Protein AF-0000000084948211 (afdb_homodimer)

pLDDT: mean 94.11, std 4.89, range [71.69, 98.81]

Structure (mmCIF, N/CA/C/O backbone):
data_AF-0000000084948211-model_v1
#
loop_
_entity.id
_entity.type
_entity.pdbx_description
1 polymer 'GCN5-like N-acetyltransferase'
#
loop_
_atom_site.group_PDB
_atom_site.id
_atom_site.type_symbol
_atom_site.label_atom_id
_atom_site.label_alt_id
_atom_site.label_comp_id
_atom_site.label_asym_id
_atom_site.label_entity_id
_atom_site.label_seq_id
_atom_site.pdbx_PDB_ins_code
_atom_site.Cartn_x
_atom_site.Cartn_y
_atom_site.Cartn_z
_atom_site.occupancy
_atom_site.B_iso_or_equiv
_atom_site.auth_seq_id
_atom_site.auth_comp_id
_atom_site.auth_asym_id
_atom_site.auth_atom_id
_atom_site.pdbx_PDB_model_num
ATOM 1 N N . MET A 1 1 ? -8.078 -31.344 -6.926 1 89.94 1 MET A N 1
ATOM 2 C CA . MET A 1 1 ? -8.438 -30.516 -5.777 1 89.94 1 MET A CA 1
ATOM 3 C C . MET A 1 1 ? -7.52 -29.312 -5.664 1 89.94 1 MET A C 1
ATOM 5 O O . MET A 1 1 ? -6.312 -29.422 -5.867 1 89.94 1 MET A O 1
ATOM 9 N N . ILE A 1 2 ? -8.023 -28.188 -5.535 1 96.19 2 ILE A N 1
ATOM 10 C CA . ILE A 1 2 ? -7.254 -26.953 -5.445 1 96.19 2 ILE A CA 1
ATOM 11 C C . ILE A 1 2 ? -7.055 -26.562 -3.98 1 96.19 2 ILE A C 1
ATOM 13 O O . ILE A 1 2 ? -8 -26.578 -3.193 1 96.19 2 ILE A O 1
ATOM 17 N N . HIS A 1 3 ? -5.828 -26.359 -3.547 1 97.56 3 HIS A N 1
ATOM 18 C CA . HIS A 1 3 ? -5.578 -25.875 -2.199 1 97.56 3 HIS A CA 1
ATOM 19 C C . HIS A 1 3 ? -4.379 -24.922 -2.172 1 97.56 3 HIS A C 1
ATOM 21 O O . HIS A 1 3 ? -3.676 -24.781 -3.172 1 97.56 3 HIS A O 1
ATOM 27 N N . PHE A 1 4 ? -4.207 -24.219 -1.065 1 98.5 4 PHE A N 1
ATOM 28 C CA . PHE A 1 4 ? -3.217 -23.172 -0.91 1 98.5 4 PHE A CA 1
ATOM 29 C C . PHE A 1 4 ? -2.365 -23.391 0.332 1 98.5 4 PHE A C 1
ATOM 31 O O . PHE A 1 4 ? -2.891 -23.703 1.402 1 98.5 4 PHE A O 1
ATOM 38 N N . LYS A 1 5 ? -1.054 -23.25 0.178 1 98.38 5 LYS A N 1
ATOM 39 C CA . LYS A 1 5 ? -0.141 -23.422 1.305 1 98.38 5 LYS A CA 1
ATOM 40 C C . LYS A 1 5 ? 0.868 -22.281 1.37 1 98.38 5 LYS A C 1
ATOM 42 O O . LYS A 1 5 ? 1.391 -21.844 0.341 1 98.38 5 LYS A O 1
ATOM 47 N N . LEU A 1 6 ? 1.108 -21.859 2.6 1 98.5 6 LEU A N 1
ATOM 48 C CA . LEU A 1 6 ? 2.123 -20.828 2.795 1 98.5 6 LEU A CA 1
ATOM 49 C C . LEU A 1 6 ? 3.467 -21.281 2.232 1 98.5 6 LEU A C 1
ATOM 51 O O . LEU A 1 6 ? 3.859 -22.438 2.398 1 98.5 6 LEU A O 1
ATOM 55 N N . ILE A 1 7 ? 4.148 -20.391 1.53 1 98.56 7 ILE A N 1
ATOM 56 C CA . ILE A 1 7 ? 5.504 -20.656 1.062 1 98.56 7 ILE A CA 1
ATOM 57 C C . ILE A 1 7 ? 6.477 -20.578 2.236 1 98.56 7 ILE A C 1
ATOM 59 O O . ILE A 1 7 ? 6.516 -19.578 2.959 1 98.56 7 ILE A O 1
ATOM 63 N N . GLU A 1 8 ? 7.223 -21.594 2.389 1 97.88 8 GLU A N 1
ATOM 64 C CA . GLU A 1 8 ? 8.188 -21.672 3.48 1 97.88 8 GLU A CA 1
ATOM 65 C C . GLU A 1 8 ? 9.586 -21.281 3.006 1 97.88 8 GLU A C 1
ATOM 67 O O . GLU A 1 8 ? 9.844 -21.203 1.803 1 97.88 8 GLU A O 1
ATOM 72 N N . GLN A 1 9 ? 10.461 -21.062 4.012 1 97.94 9 GLN A N 1
ATOM 73 C CA . GLN A 1 9 ? 11.812 -20.609 3.738 1 97.94 9 GLN A CA 1
ATOM 74 C C . GLN A 1 9 ? 12.555 -21.562 2.814 1 97.94 9 GLN A C 1
ATOM 76 O O . GLN A 1 9 ? 13.297 -21.141 1.928 1 97.94 9 GLN A O 1
ATOM 81 N N . ASP A 1 10 ? 12.305 -22.797 3.006 1 98 10 ASP A N 1
ATOM 82 C CA . ASP A 1 10 ? 13.055 -23.797 2.25 1 98 10 ASP A CA 1
ATOM 83 C C . ASP A 1 10 ? 12.469 -23.984 0.851 1 98 10 ASP A C 1
ATOM 85 O O . ASP A 1 10 ? 13 -24.75 0.048 1 98 10 ASP A O 1
ATOM 89 N N . GLN A 1 11 ? 11.43 -23.297 0.534 1 98.38 11 GLN A N 1
ATOM 90 C CA . GLN A 1 11 ? 10.781 -23.406 -0.766 1 98.38 11 GLN A CA 1
ATOM 91 C C . GLN A 1 11 ? 11.016 -22.156 -1.607 1 98.38 11 GLN A C 1
ATOM 93 O O . GLN A 1 11 ? 10.461 -22.031 -2.701 1 98.38 11 GLN A O 1
ATOM 98 N N . ILE A 1 12 ? 11.906 -21.297 -1.136 1 98.44 12 ILE A N 1
ATOM 99 C CA . ILE A 1 12 ? 12.109 -20 -1.762 1 98.44 12 ILE A CA 1
ATOM 100 C C . ILE A 1 12 ? 12.672 -20.188 -3.168 1 98.44 12 ILE A C 1
ATOM 102 O O . ILE A 1 12 ? 12.289 -19.484 -4.098 1 98.44 12 ILE A O 1
ATOM 106 N N . ASP A 1 13 ? 13.5 -21.156 -3.346 1 98.19 13 ASP A N 1
ATOM 107 C CA . ASP A 1 13 ? 14.086 -21.391 -4.664 1 98.19 13 ASP A CA 1
ATOM 108 C C . ASP A 1 13 ? 13 -21.719 -5.691 1 98.19 13 ASP A C 1
ATOM 110 O O . ASP A 1 13 ? 13.047 -21.219 -6.824 1 98.19 13 ASP A O 1
ATOM 114 N N . LEU A 1 14 ? 12.125 -22.516 -5.301 1 98.06 14 LEU A N 1
ATOM 115 C CA . LEU A 1 14 ? 11.023 -22.875 -6.184 1 98.06 14 LEU A CA 1
ATOM 116 C C . LEU A 1 14 ? 10.148 -21.672 -6.488 1 98.06 14 LEU A C 1
ATOM 118 O O . LEU A 1 14 ? 9.734 -21.469 -7.633 1 98.06 14 LEU A O 1
ATOM 122 N N . ALA A 1 15 ? 9.875 -20.859 -5.523 1 98.31 15 ALA A N 1
ATOM 123 C CA . ALA A 1 15 ? 9.094 -19.641 -5.707 1 98.31 15 ALA A CA 1
ATOM 124 C C . ALA A 1 15 ? 9.773 -18.688 -6.688 1 98.31 15 ALA A C 1
ATOM 126 O O . ALA A 1 15 ? 9.125 -18.125 -7.574 1 98.31 15 ALA A O 1
ATOM 127 N N . VAL A 1 16 ? 11.086 -18.547 -6.52 1 98.25 16 VAL A N 1
ATOM 128 C CA . VAL A 1 16 ? 11.852 -17.641 -7.367 1 98.25 16 VAL A CA 1
ATOM 129 C C . VAL A 1 16 ? 11.836 -18.141 -8.812 1 98.25 16 VAL A C 1
ATOM 131 O O . VAL A 1 16 ? 11.719 -17.359 -9.75 1 98.25 16 VAL A O 1
ATOM 134 N N . GLN A 1 17 ? 11.906 -19.406 -9 1 97.56 17 GLN A N 1
ATOM 135 C CA . GLN A 1 17 ? 11.836 -19.984 -10.336 1 97.56 17 GLN A CA 1
ATOM 136 C C . GLN A 1 17 ? 10.492 -19.672 -11 1 97.56 17 GLN A C 1
ATOM 138 O O . GLN A 1 17 ? 10.445 -19.297 -12.172 1 97.56 17 GLN A O 1
ATOM 143 N N . MET A 1 18 ? 9.484 -19.859 -10.297 1 97.38 18 MET A N 1
ATOM 144 C CA . MET A 1 18 ? 8.164 -19.562 -10.836 1 97.38 18 MET A CA 1
ATOM 145 C C . MET A 1 18 ? 8.023 -18.062 -11.141 1 97.38 18 MET A C 1
ATOM 147 O O . MET A 1 18 ? 7.402 -17.688 -12.141 1 97.38 18 MET A O 1
ATOM 151 N N . MET A 1 19 ? 8.586 -17.281 -10.242 1 97.44 19 MET A N 1
ATOM 152 C CA . MET A 1 19 ? 8.555 -15.828 -10.445 1 97.44 19 MET A CA 1
ATOM 153 C C . MET A 1 19 ? 9.266 -15.445 -11.742 1 97.44 19 MET A C 1
ATOM 155 O O . MET A 1 19 ? 8.805 -14.578 -12.477 1 97.44 19 MET A O 1
ATOM 159 N N . GLN A 1 20 ? 10.328 -16.109 -12.016 1 96.56 20 GLN A N 1
ATOM 160 C CA . GLN A 1 20 ? 11.039 -15.891 -13.273 1 96.56 20 GLN A CA 1
ATOM 161 C C . GLN A 1 20 ? 10.148 -16.188 -14.469 1 96.56 20 GLN A C 1
ATOM 163 O O . GLN A 1 20 ? 10.141 -15.445 -15.453 1 96.56 20 GLN A O 1
ATOM 168 N N . ASP A 1 21 ? 9.406 -17.25 -14.391 1 95.38 21 ASP A N 1
ATOM 169 C CA . ASP A 1 21 ? 8.469 -17.609 -15.453 1 95.38 21 ASP A CA 1
ATOM 170 C C . ASP A 1 21 ? 7.395 -16.547 -15.625 1 95.38 21 ASP A C 1
ATOM 172 O O . ASP A 1 21 ? 7.047 -16.188 -16.75 1 95.38 21 ASP A O 1
ATOM 176 N N . PHE A 1 22 ? 6.922 -16.078 -14.516 1 94.38 22 PHE A N 1
ATOM 177 C CA . PHE A 1 22 ? 5.883 -15.055 -14.523 1 94.38 22 PHE A CA 1
ATOM 178 C C . PHE A 1 22 ? 6.387 -13.773 -15.188 1 94.38 22 PHE A C 1
ATOM 180 O O . PHE A 1 22 ? 5.738 -13.242 -16.094 1 94.38 22 PHE A O 1
ATOM 187 N N . TYR A 1 23 ? 7.551 -13.312 -14.773 1 93.94 23 TYR A N 1
ATOM 188 C CA . TYR A 1 23 ? 8.102 -12.039 -15.234 1 93.94 23 TYR A CA 1
ATOM 189 C C . TYR A 1 23 ? 8.508 -12.133 -16.703 1 93.94 23 TYR A C 1
ATOM 191 O O . TYR A 1 23 ? 8.5 -11.125 -17.422 1 93.94 23 TYR A O 1
ATOM 199 N N . ALA A 1 24 ? 8.781 -13.297 -17.156 1 91.69 24 ALA A N 1
ATOM 200 C CA . ALA A 1 24 ? 9.18 -13.516 -18.547 1 91.69 24 ALA A CA 1
ATOM 201 C C . ALA A 1 24 ? 8.016 -13.258 -19.5 1 91.69 24 ALA A C 1
ATOM 203 O O . ALA A 1 24 ? 8.227 -12.898 -20.656 1 91.69 24 ALA A O 1
ATOM 204 N N . ILE A 1 25 ? 6.797 -13.406 -19.047 1 86.5 25 ILE A N 1
ATOM 205 C CA . ILE A 1 25 ? 5.602 -13.227 -19.875 1 86.5 25 ILE A CA 1
ATOM 206 C C . ILE A 1 25 ? 5.574 -11.812 -20.453 1 86.5 25 ILE A C 1
ATOM 208 O O . ILE A 1 25 ? 5.316 -11.625 -21.641 1 86.5 25 ILE A O 1
ATOM 212 N N . ASP A 1 26 ? 5.848 -10.781 -19.609 1 84.88 26 ASP A N 1
ATOM 213 C CA . ASP A 1 26 ? 5.809 -9.383 -20.031 1 84.88 26 ASP A CA 1
ATOM 214 C C . ASP A 1 26 ? 7.215 -8.797 -20.125 1 84.88 26 ASP A C 1
ATOM 216 O O . ASP A 1 26 ? 7.383 -7.574 -20.172 1 84.88 26 ASP A O 1
ATOM 220 N N . ASN A 1 27 ? 8.25 -9.664 -20 1 88.44 27 ASN A N 1
ATOM 221 C CA . ASN A 1 27 ? 9.648 -9.281 -20.125 1 88.44 27 ASN A CA 1
ATOM 222 C C . ASN A 1 27 ? 10.062 -8.312 -19.016 1 88.44 27 ASN A C 1
ATOM 224 O O . ASN A 1 27 ? 10.734 -7.316 -19.281 1 88.44 27 ASN A O 1
ATOM 228 N N . TYR A 1 28 ? 9.594 -8.562 -17.875 1 87.44 28 TYR A N 1
ATOM 229 C CA . TYR A 1 28 ? 10.031 -7.793 -16.703 1 87.44 28 TYR A CA 1
ATOM 230 C C . TYR A 1 28 ? 11.391 -8.266 -16.219 1 87.44 28 TYR A C 1
ATOM 232 O O . TYR A 1 28 ? 11.68 -9.469 -16.234 1 87.44 28 TYR A O 1
ATOM 240 N N . PRO A 1 29 ? 12.18 -7.336 -15.836 1 88.94 29 PRO A N 1
ATOM 241 C CA . PRO A 1 29 ? 13.492 -7.723 -15.32 1 88.94 29 PRO A CA 1
ATOM 242 C C . PRO A 1 29 ? 13.406 -8.445 -13.977 1 88.94 29 PRO A C 1
ATOM 244 O O . PRO A 1 29 ? 12.516 -8.172 -13.172 1 88.94 29 PRO A O 1
ATOM 247 N N . ILE A 1 30 ? 14.32 -9.422 -13.781 1 91.69 30 ILE A N 1
ATOM 248 C CA . ILE A 1 30 ? 14.383 -10.117 -12.5 1 91.69 30 ILE A CA 1
ATOM 249 C C . ILE A 1 30 ? 15.828 -10.523 -12.203 1 91.69 30 ILE A C 1
ATOM 251 O O . ILE A 1 30 ? 16.562 -10.914 -13.117 1 91.69 30 ILE A O 1
ATOM 255 N N . ASN A 1 31 ? 16.203 -10.328 -11.016 1 94.5 31 ASN A N 1
ATOM 256 C CA . ASN A 1 31 ? 17.438 -10.859 -10.445 1 94.5 31 ASN A CA 1
ATOM 257 C C . ASN A 1 31 ? 17.156 -11.898 -9.367 1 94.5 31 ASN A C 1
ATOM 259 O O . ASN A 1 31 ? 16.719 -11.562 -8.266 1 94.5 31 ASN A O 1
ATOM 263 N N . PRO A 1 32 ? 17.453 -13.164 -9.695 1 95.44 32 PRO A N 1
ATOM 264 C CA . PRO A 1 32 ? 17.062 -14.242 -8.773 1 95.44 32 PRO A CA 1
ATOM 265 C C . PRO A 1 32 ? 17.656 -14.07 -7.379 1 95.44 32 PRO A C 1
ATOM 267 O O . PRO A 1 32 ? 17.016 -14.414 -6.387 1 95.44 32 PRO A O 1
ATOM 270 N N . LYS A 1 33 ? 18.844 -13.547 -7.305 1 96.81 33 LYS A N 1
ATOM 271 C CA . LYS A 1 33 ? 19.453 -13.328 -5.996 1 96.81 33 LYS A CA 1
ATOM 272 C C . LYS A 1 33 ? 18.688 -12.281 -5.195 1 96.81 33 LYS A C 1
ATOM 274 O O . LYS A 1 33 ? 18.422 -12.469 -4.008 1 96.81 33 LYS A O 1
ATOM 279 N N . THR A 1 34 ? 18.375 -11.258 -5.84 1 95.94 34 THR A N 1
ATOM 280 C CA . THR A 1 34 ? 17.594 -10.211 -5.199 1 95.94 34 THR A CA 1
ATOM 281 C C . THR A 1 34 ? 16.219 -10.734 -4.809 1 95.94 34 THR A C 1
ATOM 283 O O . THR A 1 34 ? 15.75 -10.492 -3.691 1 95.94 34 THR A O 1
ATOM 286 N N . SER A 1 35 ? 15.648 -11.453 -5.715 1 97.19 35 SER A N 1
ATOM 287 C CA . SER A 1 35 ? 14.328 -12 -5.449 1 97.19 35 SER A CA 1
ATOM 288 C C . SER A 1 35 ? 14.352 -12.969 -4.27 1 97.19 35 SER A C 1
ATOM 290 O O . SER A 1 35 ? 13.438 -12.961 -3.436 1 97.19 35 SER A O 1
ATOM 292 N N . SER A 1 36 ? 15.344 -13.75 -4.223 1 97.94 36 SER A N 1
ATOM 293 C CA . SER A 1 36 ? 15.5 -14.672 -3.104 1 97.94 36 SER A CA 1
ATOM 294 C C . SER A 1 36 ? 15.602 -13.922 -1.778 1 97.94 36 SER A C 1
ATOM 296 O O . SER A 1 36 ? 14.922 -14.273 -0.808 1 97.94 36 SER A O 1
ATOM 298 N N . ALA A 1 37 ? 16.391 -12.906 -1.748 1 97.44 37 ALA A N 1
ATOM 299 C CA . ALA A 1 37 ? 16.547 -12.102 -0.541 1 97.44 37 ALA A CA 1
ATOM 300 C C . ALA A 1 37 ? 15.227 -11.453 -0.14 1 97.44 37 ALA A C 1
ATOM 302 O O . ALA A 1 37 ? 14.898 -11.375 1.047 1 97.44 37 ALA A O 1
ATOM 303 N N . LEU A 1 38 ? 14.516 -11.016 -1.1 1 96.88 38 LEU A N 1
ATOM 304 C CA . LEU A 1 38 ? 13.219 -10.398 -0.846 1 96.88 38 LEU A CA 1
ATOM 305 C C . LEU A 1 38 ? 12.242 -11.406 -0.247 1 96.88 38 LEU A C 1
ATOM 307 O O . LEU A 1 38 ? 11.508 -11.078 0.692 1 96.88 38 LEU A O 1
ATOM 311 N N . PHE A 1 39 ? 12.234 -12.594 -0.81 1 98.12 39 PHE A N 1
ATOM 312 C CA . PHE A 1 39 ? 11.359 -13.633 -0.262 1 98.12 39 PHE A CA 1
ATOM 313 C C . PHE A 1 39 ? 11.727 -13.938 1.186 1 98.12 39 PHE A C 1
ATOM 315 O O . PHE A 1 39 ? 10.844 -14.125 2.027 1 98.12 39 PHE A O 1
ATOM 322 N N . HIS A 1 40 ? 12.961 -14.016 1.421 1 98.12 40 HIS A N 1
ATOM 323 C CA . HIS A 1 40 ? 13.398 -14.273 2.787 1 98.12 40 HIS A CA 1
ATOM 324 C C . HIS A 1 40 ? 12.875 -13.211 3.746 1 98.12 40 HIS A C 1
ATOM 326 O O . HIS A 1 40 ? 12.336 -13.539 4.805 1 98.12 40 HIS A O 1
ATOM 332 N N . GLU A 1 41 ? 13.062 -12.023 3.412 1 96.25 41 GLU A N 1
ATOM 333 C CA . GLU A 1 41 ? 12.586 -10.914 4.234 1 96.25 41 GLU A CA 1
ATOM 334 C C . GLU A 1 41 ? 11.07 -10.969 4.398 1 96.25 41 GLU A C 1
ATOM 336 O O . GLU A 1 41 ? 10.555 -10.844 5.512 1 96.25 41 GLU A O 1
ATOM 341 N N . PHE A 1 42 ? 10.422 -11.18 3.334 1 97.25 42 PHE A N 1
ATOM 342 C CA . PHE A 1 42 ? 8.969 -11.164 3.281 1 97.25 42 PHE A CA 1
ATOM 343 C C . PHE A 1 42 ? 8.375 -12.258 4.164 1 97.25 42 P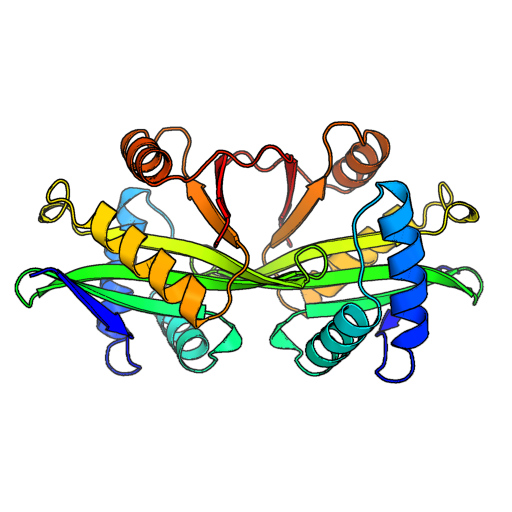HE A C 1
ATOM 345 O O . PHE A 1 42 ? 7.469 -12 4.953 1 97.25 42 PHE A O 1
ATOM 352 N N . ILE A 1 43 ? 8.977 -13.406 4.031 1 97.69 43 ILE A N 1
ATOM 353 C CA . ILE A 1 43 ? 8.461 -14.562 4.762 1 97.69 43 ILE A CA 1
ATOM 354 C C . ILE A 1 43 ? 8.781 -14.422 6.246 1 97.69 43 ILE A C 1
ATOM 356 O O . ILE A 1 43 ? 7.996 -14.836 7.102 1 97.69 43 ILE A O 1
ATOM 360 N N . SER A 1 44 ? 9.773 -13.727 6.582 1 96.44 44 SER A N 1
ATOM 361 C CA . SER A 1 44 ? 10.25 -13.625 7.957 1 96.44 44 SER A CA 1
ATOM 362 C C . SER A 1 44 ? 9.516 -12.516 8.711 1 96.44 44 SER A C 1
ATOM 364 O O . SER A 1 44 ? 9.633 -12.406 9.93 1 96.44 44 SER A O 1
ATOM 366 N N . ASN A 1 45 ? 8.82 -11.695 8.055 1 94.56 45 ASN A N 1
ATOM 367 C CA . ASN A 1 45 ? 8.117 -10.57 8.656 1 94.56 45 ASN A CA 1
ATOM 368 C C . ASN A 1 45 ? 6.637 -10.57 8.289 1 94.56 45 ASN A C 1
ATOM 370 O O . ASN A 1 45 ? 6.258 -10.086 7.219 1 94.56 45 ASN A O 1
ATOM 374 N N . SER A 1 46 ? 5.844 -10.945 9.203 1 92.5 46 SER A N 1
ATOM 375 C CA . SER A 1 46 ? 4.43 -11.172 8.938 1 92.5 46 SER A CA 1
ATOM 376 C C . SER A 1 46 ? 3.697 -9.852 8.695 1 92.5 46 SER A C 1
ATOM 378 O O . SER A 1 46 ? 2.576 -9.844 8.18 1 92.5 46 SER A O 1
ATOM 380 N N . ASN A 1 47 ? 4.305 -8.742 9.008 1 91.81 47 ASN A N 1
ATOM 381 C CA . ASN A 1 47 ? 3.668 -7.445 8.789 1 91.81 47 ASN A CA 1
ATOM 382 C C . ASN A 1 47 ? 3.689 -7.051 7.316 1 91.81 47 ASN A C 1
ATOM 384 O O . ASN A 1 47 ? 2.959 -6.148 6.898 1 91.81 47 ASN A O 1
ATOM 388 N N . LEU A 1 48 ? 4.535 -7.754 6.586 1 95.75 48 LEU A N 1
ATOM 389 C CA . LEU A 1 48 ? 4.715 -7.344 5.195 1 95.75 48 LEU A CA 1
ATOM 390 C C . LEU A 1 48 ? 3.656 -7.977 4.301 1 95.75 48 LEU A C 1
ATOM 392 O O . LEU A 1 48 ? 3.322 -7.434 3.246 1 95.75 48 LEU A O 1
ATOM 396 N N . GLY A 1 49 ? 3.129 -9.07 4.641 1 97.38 49 GLY A N 1
ATOM 397 C CA . GLY A 1 49 ? 2.16 -9.812 3.848 1 97.38 49 GLY A CA 1
ATOM 398 C C . GLY A 1 49 ? 2.318 -11.32 3.965 1 97.38 49 GLY A C 1
ATOM 399 O O . GLY A 1 49 ? 2.932 -11.812 4.914 1 97.38 49 GLY A O 1
ATOM 400 N N . ARG A 1 50 ? 1.662 -11.992 3.055 1 98.12 50 ARG A N 1
ATOM 401 C CA . ARG A 1 50 ? 1.732 -13.445 2.965 1 98.12 50 ARG A CA 1
ATOM 402 C C . ARG A 1 50 ? 1.815 -13.898 1.513 1 98.12 50 ARG A C 1
ATOM 404 O O . ARG A 1 50 ? 1.375 -13.188 0.607 1 98.12 50 ARG A O 1
ATOM 411 N N . CYS A 1 51 ? 2.41 -15.07 1.443 1 98.69 51 CYS A N 1
ATOM 412 C CA . CYS A 1 51 ? 2.475 -15.664 0.113 1 98.69 51 CYS A CA 1
ATOM 413 C C . CYS A 1 51 ? 2.203 -17.156 0.171 1 98.69 51 CYS A C 1
ATOM 415 O O . CYS A 1 51 ? 2.576 -17.828 1.138 1 98.69 51 CYS A O 1
ATOM 417 N N . TRP A 1 52 ? 1.5 -17.688 -0.879 1 98.75 52 TRP A N 1
ATOM 418 C CA . TRP A 1 52 ? 1.077 -19.078 -0.933 1 98.75 52 TRP A CA 1
ATOM 419 C C . TRP A 1 52 ? 1.42 -19.703 -2.283 1 98.75 52 TRP A C 1
ATOM 421 O O . TRP A 1 52 ? 1.305 -19.047 -3.322 1 98.75 52 TRP A O 1
ATOM 431 N N . PHE A 1 53 ? 1.734 -20.922 -2.219 1 98.81 53 PHE A N 1
ATOM 432 C CA . PHE A 1 53 ? 1.663 -21.734 -3.432 1 98.81 53 PHE A CA 1
ATOM 433 C C . PHE A 1 53 ? 0.23 -22.172 -3.705 1 98.81 53 PHE A C 1
ATOM 435 O O . PHE A 1 53 ? -0.542 -22.406 -2.773 1 98.81 53 PHE A O 1
ATOM 442 N N . VAL A 1 54 ? -0.086 -22.312 -4.949 1 98.56 54 VAL A N 1
ATOM 443 C CA . VAL A 1 54 ? -1.348 -22.891 -5.406 1 98.56 54 VAL A CA 1
ATOM 444 C C . VAL A 1 54 ? -1.125 -24.328 -5.863 1 98.56 54 VAL A C 1
ATOM 446 O O . VAL A 1 54 ? -0.29 -24.594 -6.734 1 98.56 54 VAL A O 1
ATOM 449 N N . TYR A 1 55 ? -1.89 -25.188 -5.273 1 98.06 55 TYR A N 1
ATOM 450 C CA . TYR A 1 55 ? -1.815 -26.594 -5.645 1 98.06 55 TYR A CA 1
ATOM 451 C C . TYR A 1 55 ? -3.062 -27.016 -6.41 1 98.06 55 TYR A C 1
ATOM 453 O O . TYR A 1 55 ? -4.18 -26.641 -6.055 1 98.06 55 TYR A O 1
ATOM 461 N N . HIS A 1 56 ? -2.822 -27.719 -7.453 1 96.88 56 HIS A N 1
ATOM 462 C CA . HIS A 1 56 ? -3.861 -28.422 -8.188 1 96.88 56 HIS A CA 1
ATOM 463 C C . HIS A 1 56 ? -3.463 -29.875 -8.43 1 96.88 56 HIS A C 1
ATOM 465 O O . HIS A 1 56 ? -2.434 -30.156 -9.055 1 96.88 56 HIS A O 1
ATOM 471 N N . GLU A 1 57 ? -4.328 -30.812 -7.914 1 94.12 57 GLU A N 1
ATOM 472 C CA . GLU A 1 57 ? -4.035 -32.219 -8.039 1 94.12 57 GLU A CA 1
ATOM 473 C C . GLU A 1 57 ? -2.625 -32.562 -7.547 1 94.12 57 GLU A C 1
ATOM 475 O O . GLU A 1 57 ? -1.848 -33.188 -8.258 1 94.12 57 GLU A O 1
ATOM 480 N N . ASN A 1 58 ? -2.176 -31.906 -6.496 1 93.69 58 ASN A N 1
ATOM 481 C CA . ASN A 1 58 ? -0.96 -32.156 -5.727 1 93.69 58 ASN A CA 1
ATOM 482 C C . ASN A 1 58 ? 0.276 -31.625 -6.453 1 93.69 58 ASN A C 1
ATOM 484 O O . ASN A 1 58 ? 1.399 -32.031 -6.145 1 93.69 58 ASN A O 1
ATOM 488 N N . LYS A 1 59 ? 0.039 -30.812 -7.348 1 96.44 59 LYS A N 1
ATOM 489 C CA . LYS A 1 59 ? 1.131 -30.125 -8.039 1 96.44 59 LYS A CA 1
ATOM 490 C C . LYS A 1 59 ? 1.05 -28.625 -7.848 1 96.44 59 LYS A C 1
ATOM 492 O O . LYS A 1 59 ? -0.038 -28.047 -7.883 1 96.44 59 LYS A O 1
ATOM 497 N N . ILE A 1 60 ? 2.223 -28.062 -7.68 1 97.94 60 ILE A N 1
ATOM 498 C CA . ILE A 1 60 ? 2.26 -26.609 -7.613 1 97.94 60 ILE A CA 1
ATOM 499 C C . ILE A 1 60 ? 2.029 -26.016 -9 1 97.94 60 ILE A C 1
ATOM 501 O O . ILE A 1 60 ? 2.775 -26.312 -9.938 1 97.94 60 ILE A O 1
ATOM 505 N N . VAL A 1 61 ? 1.003 -25.156 -9.117 1 97.94 61 VAL A N 1
ATOM 506 C CA . VAL A 1 61 ? 0.653 -24.656 -10.445 1 97.94 61 VAL A CA 1
ATOM 507 C C . VAL A 1 61 ? 0.673 -23.141 -10.445 1 97.94 61 VAL A C 1
ATOM 509 O O . VAL A 1 61 ? 0.296 -22.5 -11.43 1 97.94 61 VAL A O 1
ATOM 512 N N . GLY A 1 62 ? 1.062 -22.5 -9.344 1 98.12 62 GLY A N 1
ATOM 513 C CA . GLY A 1 62 ? 1.114 -21.047 -9.25 1 98.12 62 GLY A CA 1
ATOM 514 C C . GLY A 1 62 ? 1.428 -20.547 -7.855 1 98.12 62 GLY A C 1
ATOM 515 O O . GLY A 1 62 ? 1.823 -21.328 -6.988 1 98.12 62 GLY A O 1
ATOM 516 N N . TYR A 1 63 ? 1.311 -19.234 -7.699 1 98.56 63 TYR A N 1
ATOM 517 C CA . TYR A 1 63 ? 1.503 -18.625 -6.383 1 98.56 63 TYR A CA 1
ATOM 518 C C . TYR A 1 63 ? 0.75 -17.297 -6.277 1 98.56 63 TYR A C 1
ATOM 520 O O . TYR A 1 63 ? 0.317 -16.734 -7.285 1 98.56 63 TYR A O 1
ATOM 528 N N . ILE A 1 64 ? 0.545 -16.906 -5.078 1 98.25 64 ILE A N 1
ATOM 529 C CA . ILE A 1 64 ? -0.104 -15.641 -4.73 1 98.25 64 ILE A CA 1
ATOM 530 C C . ILE A 1 64 ? 0.757 -14.875 -3.729 1 98.25 64 ILE A C 1
ATOM 532 O O . ILE A 1 64 ? 1.3 -15.461 -2.791 1 98.25 64 ILE A O 1
ATOM 536 N N . ILE A 1 65 ? 0.92 -13.648 -3.938 1 98.38 65 ILE A N 1
ATOM 537 C CA . ILE A 1 65 ? 1.56 -12.766 -2.967 1 98.38 65 ILE A CA 1
ATOM 538 C C . ILE A 1 65 ? 0.604 -11.641 -2.586 1 98.38 65 ILE A C 1
ATOM 540 O O . ILE A 1 65 ? 0.138 -10.891 -3.451 1 98.38 65 ILE A O 1
ATOM 544 N N . LEU A 1 66 ? 0.299 -11.562 -1.364 1 98.12 66 LEU A N 1
ATOM 545 C CA . LEU A 1 66 ? -0.51 -10.516 -0.759 1 98.12 66 LEU A CA 1
ATOM 546 C C . LEU A 1 66 ? 0.34 -9.625 0.144 1 98.12 66 LEU A C 1
ATOM 548 O O . LEU A 1 66 ? 0.928 -10.102 1.116 1 98.12 66 LEU A O 1
ATOM 552 N N . THR A 1 67 ? 0.446 -8.359 -0.196 1 98 67 THR A N 1
ATOM 553 C CA . THR A 1 67 ? 1.222 -7.426 0.617 1 98 67 THR A CA 1
ATOM 554 C C . THR A 1 67 ? 0.301 -6.52 1.43 1 98 67 THR A C 1
ATOM 556 O O . THR A 1 67 ? -0.805 -6.195 0.991 1 98 67 THR A O 1
ATOM 559 N N . PHE A 1 68 ? 0.75 -6.141 2.57 1 97.62 68 PHE A N 1
ATOM 560 C CA . PHE A 1 68 ? -0.067 -5.363 3.494 1 97.62 68 PHE A CA 1
ATOM 561 C C . PHE A 1 68 ? 0.38 -3.906 3.516 1 97.62 68 PHE A C 1
ATOM 563 O O . PHE A 1 68 ? 1.561 -3.611 3.318 1 97.62 68 PHE A O 1
ATOM 570 N N . ILE A 1 69 ? -0.527 -3.043 3.768 1 96.56 69 ILE A N 1
ATOM 571 C CA . ILE A 1 69 ? -0.23 -1.627 3.951 1 96.56 69 ILE A CA 1
ATOM 572 C C . ILE A 1 69 ? -1.14 -1.045 5.031 1 96.56 69 ILE A C 1
ATOM 574 O O . ILE A 1 69 ? -2.324 -1.379 5.102 1 96.56 69 ILE A O 1
ATOM 578 N N . PHE A 1 70 ? -0.584 -0.249 5.844 1 96.25 70 PHE A N 1
ATOM 579 C CA . PHE A 1 70 ? -1.312 0.41 6.922 1 96.25 70 PHE A CA 1
ATOM 580 C C . PHE A 1 70 ? -2.072 1.624 6.398 1 96.25 70 PHE A C 1
ATOM 582 O O . PHE A 1 70 ? -1.563 2.363 5.551 1 96.25 70 PHE A O 1
ATOM 589 N N . SER A 1 71 ? -3.268 1.838 6.879 1 94.81 71 SER A N 1
ATOM 590 C CA . SER A 1 71 ? -4.059 2.988 6.457 1 94.81 71 SER A CA 1
ATOM 591 C C . SER A 1 71 ? -4.812 3.604 7.633 1 94.81 71 SER A C 1
ATOM 593 O O . SER A 1 71 ? -5.566 2.916 8.32 1 94.81 71 SER A O 1
ATOM 595 N N . PHE A 1 72 ? -4.645 4.871 7.809 1 94.94 72 PHE A N 1
ATOM 596 C CA . PHE A 1 72 ? -5.402 5.574 8.836 1 94.94 72 PHE A CA 1
ATOM 597 C C . PHE A 1 72 ? -6.828 5.836 8.375 1 94.94 72 PHE A C 1
ATOM 599 O O . PHE A 1 72 ? -7.773 5.715 9.156 1 94.94 72 PHE A O 1
ATOM 606 N N . GLU A 1 73 ? -6.996 6.164 7.145 1 89.06 73 GLU A N 1
ATOM 607 C CA . GLU A 1 73 ? -8.312 6.434 6.582 1 89.06 73 GLU A CA 1
ATOM 608 C C . GLU A 1 73 ? -9.258 5.246 6.777 1 89.06 73 GLU A C 1
ATOM 610 O O . GLU A 1 73 ? -10.406 5.422 7.168 1 89.06 73 GLU A O 1
ATOM 615 N N . TYR A 1 74 ? -8.695 4.039 6.539 1 91.62 74 TYR A N 1
ATOM 616 C CA . TYR A 1 74 ? -9.531 2.85 6.613 1 91.62 74 TYR A CA 1
ATOM 617 C C . TYR A 1 74 ? -9.414 2.182 7.977 1 91.62 74 TYR A C 1
ATOM 619 O O . TYR A 1 74 ? -9.977 1.109 8.203 1 91.62 74 TYR A O 1
ATOM 627 N N . GLN A 1 75 ? -8.617 2.797 8.828 1 92 75 GLN A N 1
ATOM 628 C CA . GLN A 1 75 ? -8.477 2.402 10.227 1 92 75 GLN A CA 1
ATOM 629 C C . GLN A 1 75 ? -7.992 0.962 10.352 1 92 75 GLN A C 1
ATOM 631 O O . GLN A 1 75 ? -8.57 0.164 11.086 1 92 75 GLN A O 1
ATOM 636 N N . GLY A 1 76 ? -6.938 0.658 9.602 1 93.12 76 GLY A N 1
ATOM 637 C CA . GLY A 1 76 ? -6.395 -0.687 9.711 1 93.12 76 GLY A CA 1
ATOM 638 C C . GLY A 1 76 ? -5.504 -1.074 8.547 1 93.12 76 GLY A C 1
ATOM 639 O O . GLY A 1 76 ? -4.828 -0.223 7.969 1 93.12 76 GLY A O 1
ATOM 640 N N . THR A 1 77 ? -5.48 -2.379 8.273 1 95.25 77 THR A N 1
ATOM 641 C CA . THR A 1 77 ? -4.602 -2.949 7.262 1 95.25 77 THR A CA 1
ATOM 642 C C . THR A 1 77 ? -5.344 -3.127 5.938 1 95.25 77 THR A C 1
ATOM 644 O O . THR A 1 77 ? -6.492 -3.572 5.922 1 95.25 77 THR A O 1
ATOM 647 N N . LEU A 1 78 ? -4.75 -2.617 4.914 1 96.94 78 LEU A N 1
ATOM 648 C CA . LEU A 1 78 ? -5.141 -2.947 3.547 1 96.94 78 LEU A CA 1
ATOM 649 C C . LEU A 1 78 ? -4.191 -3.979 2.945 1 96.94 78 LEU A C 1
ATOM 651 O O . LEU A 1 78 ? -3.172 -4.316 3.549 1 96.94 78 LEU A O 1
ATOM 655 N N . ALA A 1 79 ? -4.609 -4.457 1.797 1 97.38 79 ALA A N 1
ATOM 656 C CA . ALA A 1 79 ? -3.732 -5.398 1.107 1 97.38 79 ALA A CA 1
ATOM 657 C C . ALA A 1 79 ? -3.73 -5.145 -0.397 1 97.38 79 ALA A C 1
ATOM 659 O O . ALA A 1 79 ? -4.699 -4.613 -0.944 1 97.38 79 ALA A O 1
ATOM 660 N N . PHE A 1 80 ? -2.629 -5.465 -0.96 1 96.62 80 PHE A N 1
ATOM 661 C CA . PHE A 1 80 ? -2.502 -5.543 -2.41 1 96.62 80 PHE A CA 1
ATOM 662 C C . PHE A 1 80 ? -2.225 -6.977 -2.854 1 96.62 80 PHE A C 1
ATOM 664 O O . PHE A 1 80 ? -1.365 -7.652 -2.285 1 96.62 80 PHE A O 1
ATOM 671 N N . ILE A 1 81 ? -3.049 -7.445 -3.748 1 96.88 81 ILE A N 1
ATOM 672 C CA . ILE A 1 81 ? -2.559 -8.602 -4.484 1 96.88 81 ILE A CA 1
ATOM 673 C C . ILE A 1 81 ? -1.377 -8.203 -5.359 1 96.88 81 ILE A C 1
ATOM 675 O O . ILE A 1 81 ? -1.562 -7.691 -6.469 1 96.88 81 ILE A O 1
ATOM 679 N N . ASP A 1 82 ? -0.219 -8.453 -4.84 1 96.31 82 ASP A N 1
ATOM 680 C CA . ASP A 1 82 ? 1.001 -8.062 -5.539 1 96.31 82 ASP A CA 1
ATOM 681 C C . ASP A 1 82 ? 1.223 -8.93 -6.777 1 96.31 82 ASP A C 1
ATOM 683 O O . ASP A 1 82 ? 1.578 -8.422 -7.844 1 96.31 82 ASP A O 1
ATOM 687 N N . GLU A 1 83 ? 1.024 -10.211 -6.602 1 95.75 83 GLU A N 1
ATOM 688 C CA . GLU A 1 83 ? 1.18 -11.141 -7.719 1 95.75 83 GLU A CA 1
ATOM 689 C C . GLU A 1 83 ? 0.211 -12.312 -7.602 1 95.75 83 GLU A C 1
ATOM 691 O O . GLU A 1 83 ? -0.012 -12.836 -6.504 1 95.75 83 GLU A O 1
ATOM 696 N N . LEU A 1 84 ? -0.387 -12.625 -8.688 1 95.94 84 LEU A N 1
ATOM 697 C CA . LEU A 1 84 ? -1.14 -13.852 -8.906 1 95.94 84 LEU A CA 1
ATOM 698 C C . LEU A 1 84 ? -0.722 -14.523 -10.219 1 95.94 84 LEU A C 1
ATOM 700 O O . LEU A 1 84 ? -1.037 -14.023 -11.297 1 95.94 84 LEU A O 1
ATOM 704 N N . TYR A 1 85 ? -0.024 -15.633 -10.008 1 96.12 85 TYR A N 1
ATOM 705 C CA . TYR A 1 85 ? 0.519 -16.328 -11.164 1 96.12 85 TYR A CA 1
ATOM 706 C C . TYR A 1 85 ? 0.024 -17.781 -11.211 1 96.12 85 TYR A C 1
ATOM 708 O O . TYR A 1 85 ? 0.044 -18.484 -10.203 1 96.12 85 TYR A O 1
ATOM 716 N N . LEU A 1 86 ? -0.456 -18.141 -12.359 1 96.25 86 LEU A N 1
ATOM 717 C CA . LEU A 1 86 ? -0.802 -19.516 -12.68 1 96.25 86 LEU A CA 1
ATOM 718 C C . LEU A 1 86 ? -0.096 -19.969 -13.953 1 96.25 86 LEU A C 1
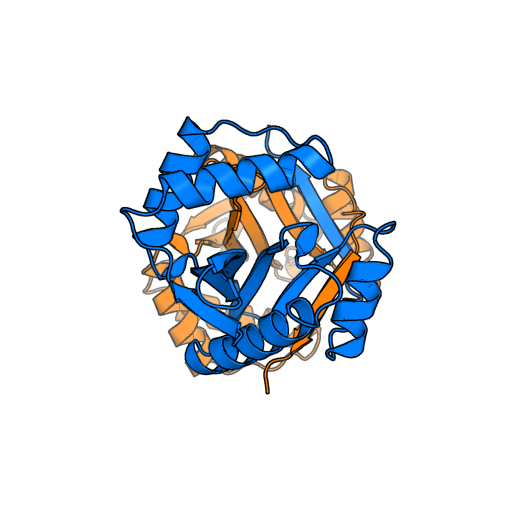ATOM 720 O O . LEU A 1 86 ? -0.044 -19.219 -14.938 1 96.25 86 LEU A O 1
ATOM 724 N N . THR A 1 87 ? 0.393 -21.156 -13.914 1 95.38 87 THR A N 1
ATOM 725 C CA . THR A 1 87 ? 1.011 -21.703 -15.117 1 95.38 87 THR A CA 1
ATOM 726 C C . THR A 1 87 ? 0.027 -21.703 -16.281 1 95.38 87 THR A C 1
ATOM 728 O O . THR A 1 87 ? -1.187 -21.781 -16.078 1 95.38 87 THR A O 1
ATOM 731 N N . GLU A 1 88 ? 0.593 -21.656 -17.438 1 91.88 88 GLU A N 1
ATOM 732 C CA . GLU A 1 88 ? -0.244 -21.594 -18.641 1 91.88 88 GLU A CA 1
ATOM 733 C C . GLU A 1 88 ? -1.174 -22.812 -18.719 1 91.88 88 GLU A C 1
ATOM 735 O O . GLU A 1 88 ? -2.355 -22.672 -19.047 1 91.88 88 GLU A O 1
ATOM 740 N N . SER A 1 89 ? -0.703 -23.938 -18.406 1 91.94 89 SER A N 1
ATOM 741 C CA . SER A 1 89 ? -1.447 -25.188 -18.531 1 91.94 89 SER A CA 1
ATOM 742 C C . SER A 1 89 ? -2.555 -25.266 -17.484 1 91.94 89 SER A C 1
ATOM 744 O O . SER A 1 89 ? -3.439 -26.125 -17.578 1 91.94 89 SER A O 1
ATOM 746 N N . SER A 1 90 ? -2.531 -24.344 -16.547 1 92.56 90 SER A N 1
ATOM 747 C CA . SER A 1 90 ? -3.5 -24.422 -15.453 1 92.56 90 SER A CA 1
ATOM 748 C C . SER A 1 90 ? -4.543 -23.312 -15.562 1 92.56 90 SER A C 1
ATOM 750 O O . SER A 1 90 ? -5.422 -23.188 -14.703 1 92.56 90 SER A O 1
ATOM 752 N N . ARG A 1 91 ? -4.441 -22.641 -16.594 1 87.5 91 ARG A N 1
ATOM 753 C CA . ARG A 1 91 ? -5.391 -21.547 -16.797 1 87.5 91 ARG A CA 1
ATOM 754 C C . ARG A 1 91 ? -6.684 -22.062 -17.438 1 87.5 91 ARG A C 1
ATOM 756 O O . ARG A 1 91 ? -6.699 -23.125 -18.047 1 87.5 91 ARG A O 1
ATOM 763 N N . GLY A 1 92 ? -7.75 -21.328 -17.109 1 86.25 92 GLY A N 1
ATOM 764 C CA . GLY A 1 92 ? -9.039 -21.703 -17.672 1 86.25 92 GLY A CA 1
ATOM 765 C C . GLY A 1 92 ? -9.688 -22.859 -16.953 1 86.25 92 GLY A C 1
ATOM 766 O O . GLY A 1 92 ? -10.625 -23.469 -17.453 1 86.25 92 GLY A O 1
ATOM 767 N N . LYS A 1 93 ? -9.211 -23.219 -15.797 1 90.5 93 LYS A N 1
ATOM 768 C CA . LYS A 1 93 ? -9.719 -24.359 -15.031 1 90.5 93 LYS A CA 1
ATOM 769 C C . LYS A 1 93 ? -10.414 -23.891 -13.758 1 90.5 93 LYS A C 1
ATOM 771 O O . LYS A 1 93 ? -10.664 -24.688 -12.852 1 90.5 93 LYS A O 1
ATOM 776 N N . GLY A 1 94 ? -10.586 -22.594 -13.68 1 93 94 GLY A N 1
ATOM 777 C CA . GLY A 1 94 ? -11.289 -22.047 -12.531 1 93 94 GLY A CA 1
ATOM 778 C C . GLY A 1 94 ? -10.383 -21.797 -11.336 1 93 94 GLY A C 1
ATOM 779 O O . GLY A 1 94 ? -10.852 -21.422 -10.266 1 93 94 GLY A O 1
ATOM 780 N N . ILE A 1 95 ? -9.148 -22 -11.477 1 95.56 95 ILE A N 1
ATOM 781 C CA . ILE A 1 95 ? -8.188 -21.875 -10.391 1 95.56 95 ILE A CA 1
ATOM 782 C C . ILE A 1 95 ? -8.078 -20.406 -9.969 1 95.56 95 ILE A C 1
ATOM 784 O O . ILE A 1 95 ? -7.945 -20.109 -8.781 1 95.56 95 ILE A O 1
ATOM 788 N N . GLY A 1 96 ? -8.172 -19.516 -10.922 1 95.38 96 GLY A N 1
ATOM 789 C CA . GLY A 1 96 ? -8.148 -18.094 -10.625 1 95.38 96 GLY A CA 1
ATOM 790 C C . GLY A 1 96 ? -9.258 -17.656 -9.695 1 95.38 96 GLY A C 1
ATOM 791 O O . GLY A 1 96 ? -9.016 -16.922 -8.727 1 95.38 96 GLY A O 1
ATOM 792 N N . LYS A 1 97 ? -10.383 -18.141 -10.023 1 95.56 97 LYS A N 1
ATOM 793 C CA . LYS A 1 97 ? -11.539 -17.828 -9.18 1 95.56 97 LYS A CA 1
ATOM 794 C C . LYS A 1 97 ? -11.359 -18.391 -7.77 1 95.56 97 LYS A C 1
ATOM 796 O O . LYS A 1 97 ? -11.648 -17.703 -6.785 1 95.56 97 LYS A O 1
ATOM 801 N N . LYS A 1 98 ? -10.914 -19.516 -7.684 1 97.06 98 LYS A N 1
ATOM 802 C CA . LYS A 1 98 ? -10.688 -20.156 -6.387 1 97.06 98 LYS A CA 1
ATOM 803 C C . LYS A 1 98 ? -9.617 -19.406 -5.598 1 97.06 98 LYS A C 1
ATOM 805 O O . LYS A 1 98 ? -9.703 -19.297 -4.371 1 97.06 98 LYS A O 1
ATOM 810 N N . ALA A 1 99 ? -8.656 -18.953 -6.273 1 97.31 99 ALA A N 1
ATOM 811 C CA . ALA A 1 99 ? -7.605 -18.156 -5.641 1 97.31 99 ALA A CA 1
ATOM 812 C C . ALA A 1 99 ? -8.172 -16.891 -5.027 1 97.31 99 ALA A C 1
ATOM 814 O O . ALA A 1 99 ? -7.832 -16.531 -3.896 1 97.31 99 ALA A O 1
ATOM 815 N N . LEU A 1 100 ? -9.047 -16.25 -5.754 1 97.19 100 LEU A N 1
ATOM 816 C CA . LEU A 1 100 ? -9.656 -15.016 -5.258 1 97.19 100 LEU A CA 1
ATOM 817 C C . LEU A 1 100 ? -10.555 -15.297 -4.062 1 97.19 100 LEU A C 1
ATOM 819 O O . LEU A 1 100 ? -10.562 -14.539 -3.092 1 97.19 100 LEU A O 1
ATOM 823 N N . ASP A 1 101 ? -11.266 -16.375 -4.098 1 97.38 101 ASP A N 1
ATOM 824 C CA . ASP A 1 101 ? -12.078 -16.781 -2.957 1 97.38 101 ASP A CA 1
ATOM 825 C C . ASP A 1 101 ? -11.211 -17.031 -1.723 1 97.38 101 ASP A C 1
ATOM 827 O O . ASP A 1 101 ? -11.555 -16.594 -0.622 1 97.38 101 ASP A O 1
ATOM 831 N N . PHE A 1 102 ? -10.172 -17.688 -1.941 1 97.88 102 PHE A N 1
ATOM 832 C CA . PHE A 1 102 ? -9.227 -17.969 -0.865 1 97.88 102 PHE A CA 1
ATOM 833 C C . PHE A 1 102 ? -8.703 -16.672 -0.261 1 97.88 102 PHE A C 1
ATOM 835 O O . PHE A 1 102 ? -8.68 -16.516 0.961 1 97.88 102 PHE A O 1
ATOM 842 N N . ILE A 1 103 ? -8.336 -15.711 -1.082 1 97.44 103 ILE A N 1
ATOM 843 C CA . ILE A 1 103 ? -7.781 -14.438 -0.631 1 97.44 103 ILE A CA 1
ATOM 844 C C . ILE A 1 103 ? -8.836 -13.664 0.159 1 97.44 103 ILE A C 1
ATOM 846 O O . ILE A 1 103 ? -8.523 -13.008 1.153 1 97.44 103 ILE A O 1
ATOM 850 N N . LYS A 1 104 ? -10.008 -13.719 -0.273 1 97.25 104 LYS A N 1
ATOM 851 C CA . LYS A 1 104 ? -11.102 -13.055 0.444 1 97.25 104 LYS A CA 1
ATOM 852 C C . LYS A 1 104 ? -11.289 -13.664 1.83 1 97.25 104 LYS A C 1
ATOM 854 O O . LYS A 1 104 ? -11.539 -12.945 2.799 1 97.25 104 LYS A O 1
ATOM 859 N N . GLU A 1 105 ? -11.172 -14.922 1.886 1 97.38 105 GLU A N 1
ATOM 860 C CA . GLU A 1 105 ? -11.234 -15.586 3.182 1 97.38 105 GLU A CA 1
ATOM 861 C C . GLU A 1 105 ? -10.07 -15.172 4.074 1 97.38 105 GLU A C 1
ATOM 863 O O . GLU A 1 105 ? -10.25 -14.914 5.266 1 97.38 105 GLU A O 1
ATOM 868 N N . GLN A 1 106 ? -8.906 -15.18 3.508 1 97.25 106 GLN A N 1
ATOM 869 C CA . GLN A 1 106 ? -7.727 -14.758 4.254 1 97.25 106 GLN A CA 1
ATOM 870 C C . GLN A 1 106 ? -7.867 -13.312 4.742 1 97.25 106 GLN A C 1
ATOM 872 O O . GLN A 1 106 ? -7.387 -12.969 5.82 1 97.25 106 GLN A O 1
ATOM 877 N N . ALA A 1 107 ? -8.445 -12.484 3.904 1 96.12 107 ALA A N 1
ATOM 878 C CA . ALA A 1 107 ? -8.656 -11.086 4.266 1 96.12 107 ALA A CA 1
ATOM 879 C C . ALA A 1 107 ? -9.445 -10.961 5.566 1 96.12 107 ALA A C 1
ATOM 881 O O . ALA A 1 107 ? -9.172 -10.094 6.391 1 96.12 107 ALA A O 1
ATOM 882 N N . LEU A 1 108 ? -10.383 -11.812 5.758 1 95.75 108 LEU A N 1
ATOM 883 C CA . LEU A 1 108 ? -11.172 -11.828 6.984 1 95.75 108 LEU A CA 1
ATOM 884 C C . LEU A 1 108 ? -10.32 -12.25 8.172 1 95.75 108 LEU A C 1
ATOM 886 O O . LEU A 1 108 ? -10.375 -11.625 9.242 1 95.75 108 LEU A O 1
ATOM 890 N N . ILE A 1 109 ? -9.539 -13.195 7.945 1 95.81 109 ILE A N 1
ATOM 891 C CA . ILE A 1 109 ? -8.688 -13.742 8.992 1 95.81 109 ILE A CA 1
ATOM 892 C C . ILE A 1 109 ? -7.676 -12.688 9.445 1 95.81 109 ILE A C 1
ATOM 894 O O . ILE A 1 109 ? -7.406 -12.547 10.641 1 95.81 109 ILE A O 1
ATOM 898 N N . PHE A 1 110 ? -7.168 -11.922 8.492 1 95.25 110 PHE A N 1
ATOM 899 C CA . PHE A 1 110 ? -6.137 -10.93 8.789 1 95.25 110 PHE A CA 1
ATOM 900 C C . PHE A 1 110 ? -6.762 -9.57 9.078 1 95.25 110 PHE A C 1
ATOM 902 O O . PHE A 1 110 ? -6.047 -8.578 9.234 1 95.25 110 PHE A O 1
ATOM 909 N N . ASN A 1 111 ? -8.07 -9.461 9.031 1 94.5 111 ASN A N 1
ATOM 910 C CA . ASN A 1 111 ? -8.805 -8.227 9.289 1 94.5 111 ASN A CA 1
ATOM 911 C C . ASN A 1 111 ? -8.43 -7.137 8.289 1 94.5 111 ASN A C 1
ATOM 913 O O . ASN A 1 111 ? -8.195 -5.988 8.672 1 94.5 111 ASN A O 1
ATOM 917 N N . ILE A 1 112 ? -8.258 -7.547 7.117 1 96.56 112 ILE A N 1
ATOM 918 C CA . ILE A 1 112 ? -7.977 -6.617 6.027 1 96.56 112 ILE A CA 1
ATOM 919 C C . ILE A 1 112 ? -9.25 -5.859 5.652 1 96.56 112 ILE A C 1
ATOM 921 O O . ILE A 1 112 ? -10.297 -6.469 5.441 1 96.56 112 ILE A O 1
ATOM 925 N N . LYS A 1 113 ? -9.109 -4.559 5.492 1 95.88 113 LYS A N 1
ATOM 926 C CA . LYS A 1 113 ? -10.273 -3.713 5.266 1 95.88 113 LYS A CA 1
ATOM 927 C C . LYS A 1 113 ? -10.609 -3.621 3.779 1 95.88 113 LYS A C 1
ATOM 929 O O . LYS A 1 113 ? -11.773 -3.449 3.408 1 95.88 113 LYS A O 1
ATOM 934 N N . MET A 1 114 ? -9.57 -3.676 2.98 1 96.38 114 MET A N 1
ATOM 935 C CA . MET A 1 114 ? -9.688 -3.52 1.534 1 96.38 114 MET A CA 1
ATOM 936 C C . MET A 1 114 ? -8.57 -4.273 0.813 1 96.38 114 MET A C 1
ATOM 938 O O . MET A 1 114 ? -7.426 -4.266 1.259 1 96.38 114 MET A O 1
ATOM 942 N N . ILE A 1 115 ? -8.961 -4.906 -0.281 1 97.31 115 ILE A N 1
ATOM 943 C CA . ILE A 1 115 ? -7.973 -5.535 -1.148 1 97.31 115 ILE A CA 1
ATOM 944 C C . ILE A 1 115 ? -7.871 -4.762 -2.461 1 97.31 115 ILE A C 1
ATOM 946 O O . ILE A 1 115 ? -8.883 -4.48 -3.104 1 97.31 115 ILE A O 1
ATOM 950 N N . TYR A 1 116 ? -6.656 -4.402 -2.789 1 95.5 116 TYR A N 1
ATOM 951 C CA . TYR A 1 116 ? -6.387 -3.727 -4.051 1 95.5 116 TYR A CA 1
ATOM 952 C C . TYR A 1 116 ? -5.59 -4.625 -4.992 1 95.5 116 TYR A C 1
ATOM 954 O O . TYR A 1 116 ? -4.938 -5.574 -4.551 1 95.5 116 TYR A O 1
ATOM 962 N N . LEU A 1 117 ? -5.703 -4.348 -6.234 1 94.19 117 LEU A N 1
ATOM 963 C CA . LEU A 1 117 ? -4.824 -4.945 -7.23 1 94.19 117 LEU A CA 1
ATOM 964 C C . LEU A 1 117 ? -4.672 -4.031 -8.445 1 94.19 117 LEU A C 1
ATOM 966 O O . LEU A 1 117 ? -5.418 -3.062 -8.594 1 94.19 117 LEU A O 1
ATOM 970 N N . GLU A 1 118 ? -3.596 -4.305 -9.18 1 90.44 118 GLU A N 1
ATOM 971 C CA . GLU A 1 118 ? -3.342 -3.588 -10.43 1 90.44 118 GLU A CA 1
ATOM 972 C C . GLU A 1 118 ? -3.482 -4.512 -11.633 1 90.44 118 GLU A C 1
ATOM 974 O O . GLU A 1 118 ? -3.043 -5.664 -11.594 1 90.44 118 GLU A O 1
ATOM 979 N N . VAL A 1 119 ? -4.141 -4.016 -12.641 1 87.31 119 VAL A N 1
ATOM 980 C CA . VAL A 1 119 ? -4.301 -4.797 -13.867 1 87.31 119 VAL A CA 1
ATOM 981 C C . VAL A 1 119 ? -3.932 -3.941 -15.07 1 87.31 119 VAL A C 1
ATOM 983 O O . VAL A 1 119 ? -4.277 -2.76 -15.133 1 87.31 119 VAL A O 1
ATOM 986 N N . GLU A 1 120 ? -3.234 -4.582 -15.969 1 81.38 120 GLU A N 1
ATOM 987 C CA . GLU A 1 120 ? -2.924 -3.887 -17.219 1 81.38 120 GLU A CA 1
ATOM 988 C C . GLU A 1 120 ? -4.18 -3.656 -18.047 1 81.38 120 GLU A C 1
ATOM 990 O O . GLU A 1 120 ? -5.066 -4.512 -18.094 1 81.38 120 GLU A O 1
ATOM 995 N N . GLU A 1 121 ? -4.129 -2.58 -18.781 1 80.31 121 GLU A N 1
ATOM 996 C CA . GLU A 1 121 ? -5.293 -2.217 -19.578 1 80.31 121 GLU A CA 1
ATOM 997 C C . GLU A 1 121 ? -5.582 -3.27 -20.641 1 80.31 121 GLU A C 1
ATOM 999 O O . GLU A 1 121 ? -6.742 -3.529 -20.969 1 80.31 121 GLU A O 1
ATOM 1004 N N . HIS A 1 122 ? -4.582 -3.932 -21.125 1 83.12 122 HIS A N 1
ATOM 1005 C CA . HIS A 1 122 ? -4.746 -4.855 -22.25 1 83.12 122 HIS A CA 1
ATOM 1006 C C . HIS A 1 122 ? -5.105 -6.254 -21.75 1 83.12 122 HIS A C 1
ATOM 1008 O O . HIS A 1 122 ? -5.414 -7.137 -22.562 1 83.12 122 HIS A O 1
ATOM 1014 N N . ASN A 1 123 ? -5.062 -6.426 -20.453 1 82.69 123 ASN A N 1
ATOM 1015 C CA . ASN A 1 123 ? -5.34 -7.75 -19.906 1 82.69 123 ASN A CA 1
ATOM 1016 C C . ASN A 1 123 ? -6.828 -7.945 -19.625 1 82.69 123 ASN A C 1
ATOM 1018 O O . ASN A 1 123 ? -7.242 -8.039 -18.469 1 82.69 123 ASN A O 1
ATOM 1022 N N . SER A 1 124 ? -7.559 -8.188 -20.609 1 87.19 124 SER A N 1
ATOM 1023 C CA . SER A 1 124 ? -9.016 -8.297 -20.531 1 87.19 124 SER A CA 1
ATOM 1024 C C . SER A 1 124 ? -9.438 -9.523 -19.734 1 87.19 124 SER A C 1
ATOM 1026 O O . SER A 1 124 ? -10.43 -9.477 -19 1 87.19 124 SER A O 1
ATOM 1028 N N . ASN A 1 125 ? -8.695 -10.539 -19.906 1 86.25 125 ASN A N 1
ATOM 1029 C CA . ASN A 1 125 ? -9.008 -11.766 -19.188 1 86.25 125 ASN A CA 1
ATOM 1030 C C . ASN A 1 125 ? -8.914 -11.57 -17.672 1 86.25 125 ASN A C 1
ATOM 1032 O O . ASN A 1 125 ? -9.805 -11.992 -16.938 1 86.25 125 ASN A O 1
ATOM 1036 N N . ALA A 1 126 ? -7.863 -10.945 -17.266 1 87.06 126 ALA A N 1
ATOM 1037 C CA . ALA A 1 126 ? -7.699 -10.672 -15.836 1 87.06 126 ALA A CA 1
ATOM 1038 C C . ALA A 1 126 ? -8.797 -9.742 -15.328 1 87.06 126 ALA A C 1
ATOM 1040 O O . ALA A 1 126 ? -9.359 -9.969 -14.258 1 87.06 126 ALA A O 1
ATOM 1041 N N . GLN A 1 127 ? -9.086 -8.789 -16.078 1 90.94 127 GLN A N 1
ATOM 1042 C CA . GLN A 1 127 ? -10.117 -7.84 -15.68 1 90.94 127 GLN A CA 1
ATOM 1043 C C . GLN A 1 127 ? -11.461 -8.539 -15.5 1 90.94 127 GLN A C 1
ATOM 1045 O O . GLN A 1 127 ? -12.188 -8.258 -14.539 1 90.94 127 GLN A O 1
ATOM 1050 N N . LYS A 1 128 ? -11.812 -9.383 -16.375 1 91.19 128 LYS A N 1
ATOM 1051 C CA . LYS A 1 128 ? -13.055 -10.148 -16.281 1 91.19 128 LYS A CA 1
ATOM 1052 C C . LYS A 1 128 ? -13.07 -11.023 -15.039 1 91.19 128 LYS A C 1
ATOM 1054 O O . LYS A 1 128 ? -14.094 -11.125 -14.359 1 91.19 128 LYS A O 1
ATOM 1059 N N . LEU A 1 1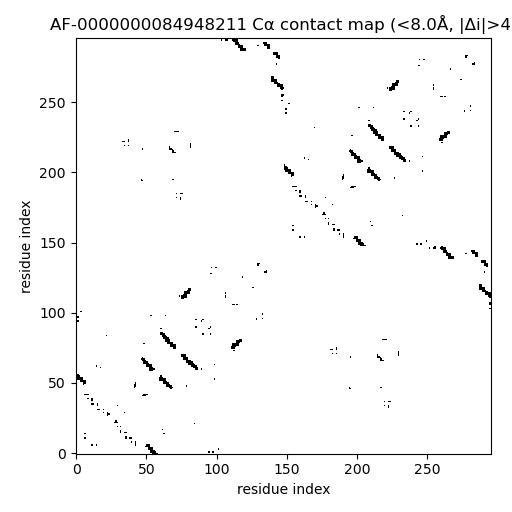29 ? -11.977 -11.656 -14.789 1 92.12 129 LEU A N 1
ATOM 1060 C CA . LEU A 1 129 ? -11.844 -12.484 -13.594 1 92.12 129 LEU A CA 1
ATOM 1061 C C . LEU A 1 129 ? -12.156 -11.672 -12.344 1 92.12 129 LEU A C 1
ATOM 1063 O O . LEU A 1 129 ? -12.953 -12.102 -11.508 1 92.12 129 LEU A O 1
ATOM 1067 N N . TYR A 1 130 ? -11.586 -10.5 -12.219 1 94.94 130 TYR A N 1
ATOM 1068 C CA . TYR A 1 130 ? -11.703 -9.695 -11.016 1 94.94 130 TYR A CA 1
ATOM 1069 C C . TYR A 1 130 ? -13.102 -9.086 -10.898 1 94.94 130 TYR A C 1
ATOM 1071 O O . TYR A 1 130 ? -13.695 -9.086 -9.82 1 94.94 130 TYR A O 1
ATOM 1079 N N . THR A 1 131 ? -13.594 -8.625 -12.023 1 93.81 131 THR A N 1
ATOM 1080 C CA . THR A 1 131 ? -14.922 -8.031 -12.008 1 93.81 131 THR A CA 1
ATOM 1081 C C . THR A 1 131 ? -15.977 -9.078 -11.664 1 93.81 131 THR A C 1
ATOM 1083 O O . THR A 1 131 ? -16.922 -8.805 -10.914 1 93.81 131 THR A O 1
ATOM 1086 N N . SER A 1 132 ? -15.797 -10.227 -12.172 1 94.25 132 SER A N 1
ATOM 1087 C CA . SER A 1 132 ? -16.734 -11.312 -11.906 1 94.25 132 SER A CA 1
ATOM 1088 C C . SER A 1 132 ? -16.625 -11.789 -10.461 1 94.25 132 SER A C 1
ATOM 1090 O O . SER A 1 132 ? -17.469 -12.562 -10 1 94.25 132 SER A O 1
ATOM 1092 N N . ASN A 1 133 ? -15.664 -11.375 -9.82 1 95 133 ASN A N 1
ATOM 1093 C CA . ASN A 1 133 ? -15.461 -11.742 -8.422 1 95 133 ASN A CA 1
ATOM 1094 C C . ASN A 1 133 ? -15.586 -10.523 -7.508 1 95 133 ASN A C 1
ATOM 1096 O O . ASN A 1 133 ? -14.867 -10.422 -6.508 1 95 133 ASN A O 1
ATOM 1100 N N . ASP A 1 134 ? -16.312 -9.523 -7.859 1 94.56 134 ASP A N 1
ATOM 1101 C CA . ASP A 1 134 ? -16.828 -8.43 -7.039 1 94.56 134 ASP A CA 1
ATOM 1102 C C . ASP A 1 134 ? -15.766 -7.359 -6.824 1 94.56 134 ASP A C 1
ATOM 1104 O O . ASP A 1 134 ? -15.883 -6.527 -5.926 1 94.56 134 ASP A O 1
ATOM 1108 N N . PHE A 1 135 ? -14.727 -7.48 -7.59 1 95.94 135 PHE A N 1
ATOM 1109 C CA . PHE A 1 135 ? -13.836 -6.328 -7.637 1 95.94 135 PHE A CA 1
ATOM 1110 C C . PHE A 1 135 ? -14.414 -5.227 -8.508 1 95.94 135 PHE A C 1
ATOM 1112 O O . PHE A 1 135 ? -15.039 -5.508 -9.539 1 95.94 135 PHE A O 1
ATOM 1119 N N . VAL A 1 136 ? -14.148 -3.996 -8.055 1 94.19 136 VAL A N 1
ATOM 1120 C CA . VAL A 1 136 ? -14.625 -2.85 -8.82 1 94.19 136 VAL A CA 1
ATOM 1121 C C . VAL A 1 136 ? -13.469 -1.896 -9.102 1 94.19 136 VAL A C 1
ATOM 1123 O O . VAL A 1 136 ? -12.461 -1.911 -8.398 1 94.19 136 VAL A O 1
ATOM 1126 N N . ILE A 1 137 ? -13.656 -1.106 -10.07 1 88.5 137 ILE A N 1
ATOM 1127 C CA . ILE A 1 137 ? -12.625 -0.137 -10.438 1 88.5 137 ILE A CA 1
ATOM 1128 C C . ILE A 1 137 ? -12.547 0.955 -9.375 1 88.5 137 ILE A C 1
ATOM 1130 O O . ILE A 1 137 ? -13.57 1.454 -8.906 1 88.5 137 ILE A O 1
ATOM 1134 N N . HIS A 1 138 ? -11.273 1.2 -8.93 1 85.94 138 HIS A N 1
ATOM 1135 C CA . HIS A 1 138 ? -11.023 2.309 -8.016 1 85.94 138 HIS A CA 1
ATOM 1136 C C . HIS A 1 138 ? -11.102 3.648 -8.742 1 85.94 138 HIS A C 1
ATOM 1138 O O . HIS A 1 138 ? -10.414 3.857 -9.742 1 85.94 138 HIS A O 1
ATOM 1144 N N . LYS A 1 139 ? -11.836 4.629 -8.289 1 78.31 139 LYS A N 1
ATOM 1145 C CA . LYS A 1 139 ? -12.164 5.863 -9 1 78.31 139 LYS A CA 1
ATOM 1146 C C . LYS A 1 139 ? -11.156 6.965 -8.688 1 78.31 139 LYS A C 1
ATOM 1148 O O . LYS A 1 139 ? -11.008 7.91 -9.469 1 78.31 139 LYS A O 1
ATOM 1153 N N . ARG A 1 140 ? -10.477 6.941 -7.574 1 76.56 140 ARG A N 1
ATOM 1154 C CA . ARG A 1 140 ? -9.547 8.008 -7.242 1 76.56 140 ARG A CA 1
ATOM 1155 C C . ARG A 1 140 ? -8.305 7.957 -8.133 1 76.56 140 ARG A C 1
ATOM 1157 O O . ARG A 1 140 ? -7.898 6.879 -8.57 1 76.56 140 ARG A O 1
ATOM 1164 N N . LYS A 1 141 ? -7.844 9.141 -8.398 1 84 141 LYS A N 1
ATOM 1165 C CA . LYS A 1 141 ? -6.625 9.227 -9.195 1 84 141 LYS A CA 1
ATOM 1166 C C . LYS A 1 141 ? -5.395 8.898 -8.352 1 84 141 LYS A C 1
ATOM 1168 O O . LYS A 1 141 ? -5.262 9.375 -7.223 1 84 141 LYS A O 1
ATOM 1173 N N . ILE A 1 142 ? -4.574 8.062 -8.898 1 89.31 142 ILE A N 1
ATOM 1174 C CA . ILE A 1 142 ? -3.318 7.738 -8.234 1 89.31 142 ILE A CA 1
ATOM 1175 C C . ILE A 1 142 ? -2.164 8.445 -8.938 1 89.31 142 ILE A C 1
ATOM 1177 O O . ILE A 1 142 ? -2.09 8.453 -10.172 1 89.31 142 ILE A O 1
ATOM 1181 N N . MET A 1 143 ? -1.397 9.141 -8.133 1 93.5 143 MET A N 1
ATOM 1182 C CA . MET A 1 143 ? -0.176 9.758 -8.648 1 93.5 143 MET A CA 1
ATOM 1183 C C . MET A 1 143 ? 1.06 9.078 -8.062 1 93.5 143 MET A C 1
ATOM 1185 O O . MET A 1 143 ? 0.988 8.453 -7 1 93.5 143 MET A O 1
ATOM 1189 N N . LYS A 1 144 ? 2.113 9.211 -8.805 1 94.38 144 LYS A N 1
ATOM 1190 C CA . LYS A 1 144 ? 3.324 8.531 -8.352 1 94.38 144 LYS A CA 1
ATOM 1191 C C . LYS A 1 144 ? 4.562 9.375 -8.625 1 94.38 144 LYS A C 1
ATOM 1193 O O . LYS A 1 144 ? 4.555 10.227 -9.523 1 94.38 144 LYS A O 1
ATOM 1198 N N . TYR A 1 145 ? 5.508 9.203 -7.832 1 94.62 145 TYR A N 1
ATOM 1199 C CA . TYR A 1 145 ? 6.836 9.789 -7.945 1 94.62 145 TYR A CA 1
ATOM 1200 C C . TYR A 1 145 ? 7.914 8.719 -7.828 1 94.62 145 TYR A C 1
ATOM 1202 O O . TYR A 1 145 ? 8.031 8.062 -6.789 1 94.62 145 TYR A O 1
ATOM 1210 N N . LYS A 1 146 ? 8.719 8.484 -8.938 1 91.25 146 LYS A N 1
ATOM 1211 C CA . LYS A 1 146 ? 9.805 7.508 -8.914 1 91.25 146 LYS A CA 1
ATOM 1212 C C . LYS A 1 146 ? 11.055 8.086 -8.258 1 91.25 146 LYS A C 1
ATOM 1214 O O . LYS A 1 146 ? 11.578 9.109 -8.711 1 91.25 146 LYS A O 1
ATOM 1219 N N . THR A 1 147 ? 11.422 7.414 -7.184 1 88.5 147 THR A N 1
ATOM 1220 C CA . THR A 1 147 ? 12.586 7.906 -6.457 1 88.5 147 THR A CA 1
ATOM 1221 C C . THR A 1 147 ? 13.867 7.637 -7.246 1 88.5 147 THR A C 1
ATOM 1223 O O . THR A 1 147 ? 14 6.586 -7.879 1 88.5 147 THR A O 1
ATOM 1226 N N . ARG A 1 148 ? 14.797 8.57 -7.391 1 72 148 ARG A N 1
ATOM 1227 C CA . ARG A 1 148 ? 16.031 8.484 -8.156 1 72 148 ARG A CA 1
ATOM 1228 C C . ARG A 1 148 ? 17.062 7.605 -7.449 1 72 148 ARG A C 1
ATOM 1230 O O . ARG A 1 148 ? 17.078 7.531 -6.219 1 72 148 ARG A O 1
ATOM 1237 N N . MET B 1 1 ? 10.609 29.531 9.5 1 89.88 1 MET B N 1
ATOM 1238 C CA . MET B 1 1 ? 11.398 28.391 9.055 1 89.88 1 MET B CA 1
ATOM 1239 C C . MET B 1 1 ? 10.57 27.109 9.086 1 89.88 1 MET B C 1
ATOM 1241 O O . MET B 1 1 ? 9.812 26.891 10.031 1 89.88 1 MET B O 1
ATOM 1245 N N . ILE B 1 2 ? 10.555 26.375 8.086 1 96.19 2 ILE B N 1
ATOM 1246 C CA . ILE B 1 2 ? 9.773 25.156 7.988 1 96.19 2 ILE B CA 1
ATOM 1247 C C . ILE B 1 2 ? 10.656 23.953 8.328 1 96.19 2 ILE B C 1
ATOM 1249 O O . ILE B 1 2 ? 11.781 23.844 7.832 1 96.19 2 ILE B O 1
ATOM 1253 N N . HIS B 1 3 ? 10.25 23.125 9.273 1 97.56 3 HIS B N 1
ATOM 1254 C CA . HIS B 1 3 ? 10.977 21.891 9.547 1 97.56 3 HIS B CA 1
ATOM 1255 C C . HIS B 1 3 ? 10.023 20.766 9.93 1 97.56 3 HIS B C 1
ATOM 1257 O O . HIS B 1 3 ? 8.82 21 10.102 1 97.56 3 HIS B O 1
ATOM 1263 N N . PHE B 1 4 ? 10.547 19.547 9.961 1 98.44 4 PHE B N 1
ATOM 1264 C CA . PHE B 1 4 ? 9.766 18.328 10.148 1 98.44 4 PHE B CA 1
ATOM 1265 C C . PHE B 1 4 ? 10.336 17.484 11.281 1 98.44 4 PHE B C 1
ATOM 1267 O O . PHE B 1 4 ? 11.547 17.281 11.352 1 98.44 4 PHE B O 1
ATOM 1274 N N . LYS B 1 5 ? 9.453 17.047 12.156 1 98.38 5 LYS B N 1
ATOM 1275 C CA . LYS B 1 5 ? 9.883 16.188 13.266 1 98.38 5 LYS B CA 1
ATOM 1276 C C . LYS B 1 5 ? 8.984 14.961 13.398 1 98.38 5 LYS B C 1
ATOM 1278 O O . LYS B 1 5 ? 7.766 15.055 13.266 1 98.38 5 LYS B O 1
ATOM 1283 N N . LEU B 1 6 ? 9.648 13.852 13.695 1 98.5 6 LEU B N 1
ATOM 1284 C CA . LEU B 1 6 ? 8.891 12.633 13.93 1 98.5 6 LEU B CA 1
ATOM 1285 C C . LEU B 1 6 ? 7.891 12.82 15.062 1 98.5 6 LEU B C 1
ATOM 1287 O O . LEU B 1 6 ? 8.203 13.445 16.078 1 98.5 6 LEU B O 1
ATOM 1291 N N . ILE B 1 7 ? 6.684 12.328 14.867 1 98.56 7 ILE B N 1
ATOM 1292 C CA . ILE B 1 7 ? 5.684 12.328 15.938 1 98.56 7 ILE B CA 1
ATOM 1293 C C . ILE B 1 7 ? 6.031 11.25 16.969 1 98.56 7 ILE B C 1
ATOM 1295 O O . ILE B 1 7 ? 6.215 10.086 16.609 1 98.56 7 ILE B O 1
ATOM 1299 N N . GLU B 1 8 ? 6.102 11.656 18.156 1 97.81 8 GLU B N 1
ATOM 1300 C CA . GLU B 1 8 ? 6.441 10.742 19.25 1 97.81 8 GLU B CA 1
ATOM 1301 C C . GLU B 1 8 ? 5.191 10.242 19.953 1 97.81 8 GLU B C 1
ATOM 1303 O O . GLU B 1 8 ? 4.105 10.797 19.781 1 97.81 8 GLU B O 1
ATOM 1308 N N . GLN B 1 9 ? 5.422 9.195 20.781 1 97.94 9 GLN B N 1
ATOM 1309 C CA . GLN B 1 9 ? 4.32 8.539 21.484 1 97.94 9 GLN B CA 1
ATOM 1310 C C . GLN B 1 9 ? 3.553 9.531 22.359 1 97.94 9 GLN B C 1
ATOM 1312 O O . GLN B 1 9 ? 2.324 9.469 22.438 1 97.94 9 GLN B O 1
ATOM 1317 N N . ASP B 1 10 ? 4.254 10.422 22.922 1 98 10 ASP B N 1
ATOM 1318 C CA . ASP B 1 10 ? 3.619 11.336 23.875 1 98 10 ASP B CA 1
ATOM 1319 C C . ASP B 1 10 ? 2.93 12.484 23.141 1 98 10 ASP B C 1
ATOM 1321 O O . ASP B 1 10 ? 2.303 13.336 23.766 1 98 10 ASP B O 1
ATOM 1325 N N . GLN B 1 11 ? 3.008 12.523 21.859 1 98.38 11 GLN B N 1
ATOM 1326 C CA . GLN B 1 11 ? 2.402 13.586 21.062 1 98.38 11 GLN B CA 1
ATOM 1327 C C . GLN B 1 11 ? 1.193 13.07 20.281 1 98.38 11 GLN B C 1
ATOM 1329 O O . GLN B 1 11 ? 0.608 13.797 19.469 1 98.38 11 GLN B O 1
ATOM 1334 N N . ILE B 1 12 ? 0.773 11.852 20.594 1 98.38 12 ILE B N 1
ATOM 1335 C CA . ILE B 1 12 ? -0.27 11.188 19.828 1 98.38 12 ILE B CA 1
ATOM 1336 C C . ILE B 1 12 ? -1.588 11.945 19.969 1 98.38 12 ILE B C 1
ATOM 1338 O O . ILE B 1 12 ? -2.34 12.094 19.016 1 98.38 12 ILE B O 1
ATOM 1342 N N . ASP B 1 13 ? -1.835 12.469 21.125 1 98.19 13 ASP B N 1
ATOM 1343 C CA . ASP B 1 13 ? -3.082 13.195 21.344 1 98.19 13 ASP B CA 1
ATOM 1344 C C . ASP B 1 13 ? -3.17 14.414 20.422 1 98.19 13 ASP B C 1
ATOM 1346 O O . ASP B 1 13 ? -4.23 14.695 19.859 1 98.19 13 ASP B O 1
ATOM 1350 N N . LEU B 1 14 ? -2.111 15.078 20.312 1 98.06 14 LEU B N 1
ATOM 1351 C CA . LEU B 1 14 ? -2.066 16.25 19.438 1 98.06 14 LEU B CA 1
ATOM 1352 C C . LEU B 1 14 ? -2.254 15.836 17.984 1 98.06 14 LEU B C 1
ATOM 1354 O O . LEU B 1 14 ? -2.979 16.5 17.234 1 98.06 14 LEU B O 1
ATOM 1358 N N . ALA B 1 15 ? -1.656 14.766 17.562 1 98.25 15 ALA B N 1
ATOM 1359 C CA . ALA B 1 15 ? -1.802 14.25 16.203 1 98.25 15 ALA B CA 1
ATOM 1360 C C . ALA B 1 15 ? -3.252 13.883 15.914 1 98.25 15 ALA B C 1
ATOM 1362 O O . ALA B 1 15 ? -3.779 14.219 14.852 1 98.25 15 ALA B O 1
ATOM 1363 N N . VAL B 1 16 ? -3.873 13.234 16.891 1 98.19 16 VAL B N 1
ATOM 1364 C CA . VAL B 1 16 ? -5.254 12.789 16.719 1 98.19 16 VAL B CA 1
ATOM 1365 C C . VAL B 1 16 ? -6.172 14.008 16.594 1 98.19 16 VAL B C 1
ATOM 1367 O O . VAL B 1 16 ? -7.109 14.008 15.789 1 98.19 16 VAL B O 1
ATOM 1370 N N . GLN B 1 17 ? -5.918 15.016 17.344 1 97.5 17 GLN B N 1
ATOM 1371 C CA . GLN B 1 17 ? -6.703 16.25 17.25 1 97.5 17 GLN B CA 1
ATOM 1372 C C . GLN B 1 17 ? -6.598 16.859 15.859 1 97.5 17 GLN B C 1
ATOM 1374 O O . GLN B 1 17 ? -7.602 17.281 15.281 1 97.5 17 GLN B O 1
ATOM 1379 N N . MET B 1 18 ? -5.449 16.938 15.375 1 97.31 18 MET B N 1
ATOM 1380 C CA . MET B 1 18 ? -5.25 17.5 14.039 1 97.31 18 MET B CA 1
ATOM 1381 C C . MET B 1 18 ? -5.93 16.625 12.984 1 97.31 18 MET B C 1
ATOM 1383 O O . MET B 1 18 ? -6.492 17.141 12.023 1 97.31 18 MET B O 1
ATOM 1387 N N . MET B 1 19 ? -5.82 15.328 13.211 1 97.38 19 MET B N 1
ATOM 1388 C CA . MET B 1 19 ? -6.461 14.398 12.289 1 97.38 19 MET B CA 1
ATOM 1389 C C . MET B 1 19 ? -7.973 14.617 12.258 1 97.38 19 MET B C 1
ATOM 1391 O O . MET B 1 19 ? -8.594 14.562 11.195 1 97.38 19 MET B O 1
ATOM 1395 N N . GLN B 1 20 ? -8.523 14.898 13.383 1 96.38 20 GLN B N 1
ATOM 1396 C CA . GLN B 1 20 ? -9.953 15.211 13.445 1 96.38 20 GLN B CA 1
ATOM 1397 C C . GLN B 1 20 ? -10.281 16.438 12.609 1 96.38 20 GLN B C 1
ATOM 1399 O O . GLN B 1 20 ? -11.289 16.469 11.898 1 96.38 20 GLN B O 1
ATOM 1404 N N . ASP B 1 21 ? -9.453 17.438 12.68 1 95.19 21 ASP B N 1
ATOM 1405 C CA . ASP B 1 21 ? -9.633 18.641 11.875 1 95.19 21 ASP B CA 1
ATOM 1406 C C . ASP B 1 21 ? -9.555 18.312 10.383 1 95.19 21 ASP B C 1
ATOM 1408 O O . ASP B 1 21 ? -10.359 18.828 9.594 1 95.19 21 ASP B O 1
ATOM 1412 N N . PHE B 1 22 ? -8.625 17.5 10.062 1 94.19 22 PHE B N 1
ATOM 1413 C CA . PHE B 1 22 ? -8.43 17.109 8.672 1 94.19 22 PHE B CA 1
ATOM 1414 C C . PHE B 1 22 ? -9.656 16.375 8.133 1 94.19 22 PHE B C 1
ATOM 1416 O O . PHE B 1 22 ? -10.18 16.734 7.078 1 94.19 22 PHE B O 1
ATOM 1423 N N . TYR B 1 23 ? -10.125 15.391 8.867 1 93.81 23 TYR B N 1
ATOM 1424 C CA . TYR B 1 23 ? -11.219 14.539 8.422 1 93.81 23 TYR B CA 1
ATOM 1425 C C . TYR B 1 23 ? -12.539 15.312 8.383 1 93.81 23 TYR B C 1
ATOM 1427 O O . TYR B 1 23 ? -13.43 14.984 7.602 1 93.81 23 TYR B O 1
ATOM 1435 N N . ALA B 1 24 ? -12.617 16.344 9.141 1 91.5 24 ALA B N 1
ATOM 1436 C CA . ALA B 1 24 ? -13.82 17.172 9.195 1 91.5 24 ALA B CA 1
ATOM 1437 C C . ALA B 1 24 ? -14.016 17.938 7.891 1 91.5 24 ALA B C 1
ATOM 1439 O O . ALA B 1 24 ? -15.141 18.266 7.516 1 91.5 24 ALA B O 1
ATOM 1440 N N . ILE B 1 25 ? -12.969 18.203 7.164 1 86.31 25 ILE B N 1
ATOM 1441 C CA . ILE B 1 25 ? -13.016 18.969 5.922 1 86.31 25 ILE B CA 1
ATOM 1442 C C . ILE B 1 25 ? -13.938 18.266 4.926 1 86.31 25 ILE B C 1
ATOM 1444 O O . ILE B 1 25 ? -14.781 18.906 4.293 1 86.31 25 ILE B O 1
ATOM 1448 N N . ASP B 1 26 ? -13.812 16.938 4.766 1 84.56 26 ASP B N 1
ATOM 1449 C CA . ASP B 1 26 ? -14.609 16.172 3.812 1 84.56 26 ASP B CA 1
ATOM 1450 C C . ASP B 1 26 ? -15.648 15.305 4.531 1 84.56 26 ASP B C 1
ATOM 1452 O O . ASP B 1 26 ? -16.203 14.375 3.943 1 84.56 26 ASP B O 1
ATOM 1456 N N . ASN B 1 27 ? -15.812 15.508 5.848 1 88.44 27 ASN B N 1
ATOM 1457 C CA . ASN B 1 27 ? -16.797 14.812 6.672 1 88.44 27 ASN B CA 1
ATOM 1458 C C . ASN B 1 27 ? -16.516 13.312 6.734 1 88.44 27 ASN B C 1
ATOM 1460 O O . ASN B 1 27 ? -17.438 12.5 6.609 1 88.44 27 ASN B O 1
ATOM 1464 N N . TYR B 1 28 ? -15.289 13 6.828 1 87.31 28 TYR B N 1
ATOM 1465 C CA . TYR B 1 28 ? -14.906 11.609 7.035 1 87.31 28 TYR B CA 1
ATOM 1466 C C . TYR B 1 28 ? -15.094 11.203 8.492 1 87.31 28 TYR B C 1
ATOM 1468 O O . TYR B 1 28 ? -14.828 11.984 9.406 1 87.31 28 TYR B O 1
ATOM 1476 N N . PRO B 1 29 ? -15.555 10.023 8.664 1 88.94 29 PRO B N 1
ATOM 1477 C CA . PRO B 1 29 ? -15.727 9.547 10.039 1 88.94 29 PRO B CA 1
ATOM 1478 C C . PRO B 1 29 ? -14.398 9.328 10.758 1 88.94 29 PRO B C 1
ATOM 1480 O O . PRO B 1 29 ? -13.406 8.969 10.133 1 88.94 29 PRO B O 1
ATOM 1483 N N . ILE B 1 30 ? -14.391 9.602 12.078 1 91.62 30 ILE B N 1
ATOM 1484 C CA . ILE B 1 30 ? -13.203 9.344 12.883 1 91.62 30 ILE B CA 1
ATOM 1485 C C . ILE B 1 30 ? -13.609 8.977 14.312 1 91.62 30 ILE B C 1
ATOM 1487 O O . ILE B 1 30 ? -14.57 9.531 14.852 1 91.62 30 ILE B O 1
ATOM 1491 N N . ASN B 1 31 ? -12.969 8.023 14.812 1 94.38 31 ASN B N 1
ATOM 1492 C CA . ASN B 1 31 ? -13.008 7.652 16.219 1 94.38 31 ASN B CA 1
ATOM 1493 C C . ASN B 1 31 ? -11.672 7.895 16.906 1 94.38 31 ASN B C 1
ATOM 1495 O O . ASN B 1 31 ? -10.711 7.152 16.688 1 94.38 31 ASN B O 1
ATOM 1499 N N . PRO B 1 32 ? -11.625 8.891 17.781 1 95.31 32 PRO B N 1
ATOM 1500 C CA . PRO B 1 32 ? -10.344 9.289 18.359 1 95.3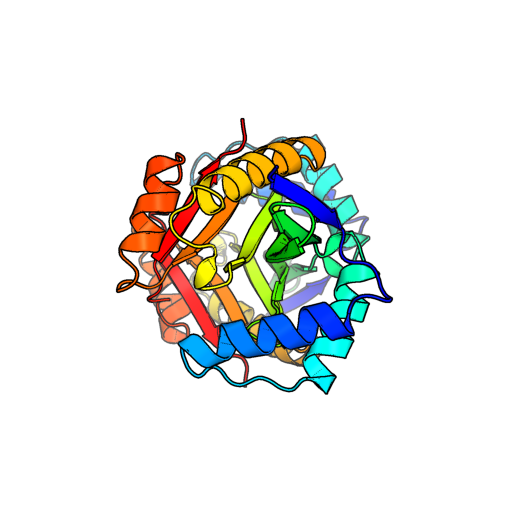1 32 PRO B CA 1
ATOM 1501 C C . PRO B 1 32 ? -9.648 8.141 19.094 1 95.31 32 PRO B C 1
ATOM 1503 O O . PRO B 1 32 ? -8.422 8.047 19.078 1 95.31 32 PRO B O 1
ATOM 1506 N N . LYS B 1 33 ? -10.414 7.312 19.734 1 96.69 33 LYS B N 1
ATOM 1507 C CA . LYS B 1 33 ? -9.82 6.18 20.438 1 96.69 33 LYS B CA 1
ATOM 1508 C C . LYS B 1 33 ? -9.164 5.211 19.453 1 96.69 33 LYS B C 1
ATOM 1510 O O . LYS B 1 33 ? -8.039 4.75 19.688 1 96.69 33 LYS B O 1
ATOM 1515 N N . THR B 1 34 ? -9.844 4.941 18.453 1 95.94 34 THR B N 1
ATOM 1516 C CA . THR B 1 34 ? -9.297 4.074 17.406 1 95.94 34 THR B CA 1
ATOM 1517 C C . THR B 1 34 ? -8.062 4.711 16.766 1 95.94 34 THR B C 1
ATOM 1519 O O . THR B 1 34 ? -7.043 4.051 16.578 1 95.94 34 THR B O 1
ATOM 1522 N N . SER B 1 35 ? -8.203 5.965 16.484 1 97.19 35 SER B N 1
ATOM 1523 C CA . SER B 1 35 ? -7.09 6.676 15.867 1 97.19 35 SER B CA 1
ATOM 1524 C C . SER B 1 35 ? -5.859 6.688 16.766 1 97.19 35 SER B C 1
ATOM 1526 O O . SER B 1 35 ? -4.734 6.516 16.297 1 97.19 35 SER B O 1
ATOM 1528 N N . SER B 1 36 ? -6.09 6.891 18 1 97.94 36 SER B N 1
ATOM 1529 C CA . SER B 1 36 ? -4.992 6.859 18.969 1 97.94 36 SER B CA 1
ATOM 1530 C C . SER B 1 36 ? -4.297 5.504 18.969 1 97.94 36 SER B C 1
ATOM 1532 O O . SER B 1 36 ? -3.066 5.434 18.938 1 97.94 36 SER B O 1
ATOM 1534 N N . ALA B 1 37 ? -5.055 4.469 19 1 97.44 37 ALA B N 1
ATOM 1535 C CA . ALA B 1 37 ? -4.496 3.121 18.984 1 97.44 37 ALA B CA 1
ATOM 1536 C C . ALA B 1 37 ? -3.699 2.877 17.703 1 97.44 37 ALA B C 1
ATOM 1538 O O . ALA B 1 37 ? -2.641 2.246 17.734 1 97.44 37 ALA B O 1
ATOM 1539 N N . LEU B 1 38 ? -4.199 3.363 16.641 1 96.88 38 LEU B N 1
ATOM 1540 C CA . LEU B 1 38 ? -3.521 3.215 15.359 1 96.88 38 LEU B CA 1
ATOM 1541 C C . LEU B 1 38 ? -2.182 3.945 15.359 1 96.88 38 LEU B C 1
ATOM 1543 O O . LEU B 1 38 ? -1.18 3.416 14.875 1 96.88 38 LEU B O 1
ATOM 1547 N N . PHE B 1 39 ? -2.184 5.148 15.898 1 98.12 39 PHE B N 1
ATOM 1548 C CA . PHE B 1 39 ? -0.933 5.895 15.984 1 98.12 39 PHE B CA 1
ATOM 1549 C C . PHE B 1 39 ? 0.082 5.148 16.844 1 98.12 39 PHE B C 1
ATOM 1551 O O . PHE B 1 39 ? 1.27 5.105 16.516 1 98.12 39 PHE B O 1
ATOM 1558 N N . HIS B 1 40 ? -0.385 4.637 17.891 1 98.12 40 HIS B N 1
ATOM 1559 C CA . HIS B 1 40 ? 0.514 3.887 18.766 1 98.12 40 HIS B CA 1
ATOM 1560 C C . HIS B 1 40 ? 1.16 2.725 18.016 1 98.12 40 HIS B C 1
ATOM 1562 O O . HIS B 1 40 ? 2.377 2.537 18.078 1 98.12 40 HIS B O 1
ATOM 1568 N N . GLU B 1 41 ? 0.381 1.979 17.375 1 96.25 41 GLU B N 1
ATOM 1569 C CA . GLU B 1 41 ? 0.89 0.855 16.594 1 96.25 41 GLU B CA 1
ATOM 1570 C C . GLU B 1 41 ? 1.854 1.328 15.508 1 96.25 41 GLU B C 1
ATOM 1572 O O . GLU B 1 41 ? 2.939 0.768 15.344 1 96.25 41 GLU B O 1
ATOM 1577 N N . PHE B 1 42 ? 1.464 2.326 14.836 1 97.25 42 PHE B N 1
ATOM 1578 C CA . PHE B 1 42 ? 2.205 2.85 13.695 1 97.25 42 PHE B CA 1
ATOM 1579 C C . PHE B 1 42 ? 3.58 3.348 14.125 1 97.25 42 PHE B C 1
ATOM 1581 O O . PHE B 1 42 ? 4.59 3.02 13.492 1 97.25 42 PHE B O 1
ATOM 1588 N N . ILE B 1 43 ? 3.564 4.066 15.219 1 97.69 43 ILE B N 1
ATOM 1589 C CA . ILE B 1 43 ? 4.801 4.672 15.703 1 97.69 43 ILE B CA 1
ATOM 1590 C C . ILE B 1 43 ? 5.715 3.594 16.281 1 97.69 43 ILE B C 1
ATOM 1592 O O . ILE B 1 43 ? 6.938 3.678 16.156 1 97.69 43 ILE B O 1
ATOM 1596 N N . SER B 1 44 ? 5.191 2.547 16.734 1 96.5 44 SER B N 1
ATOM 1597 C CA . SER B 1 44 ? 5.957 1.509 17.406 1 96.5 44 SER B CA 1
ATOM 1598 C C . SER B 1 44 ? 6.543 0.509 16.422 1 96.5 44 SER B C 1
ATOM 1600 O O . SER B 1 44 ? 7.375 -0.322 16.781 1 96.5 44 SER B O 1
ATOM 1602 N N . ASN B 1 45 ? 6.125 0.529 15.234 1 94.56 45 ASN B N 1
ATOM 1603 C CA . ASN B 1 45 ? 6.574 -0.408 14.203 1 94.56 45 ASN B CA 1
ATOM 1604 C C . ASN B 1 45 ? 7.094 0.319 12.969 1 94.56 45 ASN B C 1
ATOM 1606 O O . ASN B 1 45 ? 6.312 0.711 12.102 1 94.56 45 ASN B O 1
ATOM 1610 N N . SER B 1 46 ? 8.359 0.339 12.836 1 92.56 46 SER B N 1
ATOM 1611 C CA . SER B 1 46 ? 9 1.149 11.805 1 92.56 46 SER B CA 1
ATOM 1612 C C . SER B 1 46 ? 8.75 0.572 10.414 1 92.56 46 SER B C 1
ATOM 1614 O O . SER B 1 46 ? 8.969 1.25 9.406 1 92.56 46 SER B O 1
ATOM 1616 N N . ASN B 1 47 ? 8.266 -0.643 10.32 1 91.88 47 ASN B N 1
ATOM 1617 C CA . ASN B 1 47 ? 7.996 -1.25 9.023 1 91.88 47 ASN B CA 1
ATOM 1618 C C . ASN B 1 47 ? 6.723 -0.689 8.398 1 91.88 47 ASN B C 1
ATOM 1620 O O . ASN B 1 47 ? 6.492 -0.857 7.199 1 91.88 47 ASN B O 1
ATOM 1624 N N . LEU B 1 48 ? 5.953 -0.033 9.242 1 95.75 48 LEU B N 1
ATOM 1625 C CA . LEU B 1 48 ? 4.648 0.409 8.75 1 95.75 48 LEU B CA 1
ATOM 1626 C C . LEU B 1 48 ? 4.762 1.764 8.062 1 95.75 48 LEU B C 1
ATOM 1628 O O . LEU B 1 48 ? 3.943 2.092 7.195 1 95.75 48 LEU B O 1
ATOM 1632 N N . GLY B 1 49 ? 5.684 2.549 8.391 1 97.38 49 GLY B N 1
ATOM 1633 C CA . GLY B 1 49 ? 5.855 3.891 7.855 1 97.38 49 GLY B CA 1
ATOM 1634 C C . GLY B 1 49 ? 6.383 4.875 8.875 1 97.38 49 GLY B C 1
ATOM 1635 O O . GLY B 1 49 ? 6.957 4.477 9.891 1 97.38 49 GLY B O 1
ATOM 1636 N N . ARG B 1 50 ? 6.266 6.145 8.516 1 98.12 50 ARG B N 1
ATOM 1637 C CA . ARG B 1 50 ? 6.668 7.242 9.383 1 98.12 50 ARG B CA 1
ATOM 1638 C C . ARG B 1 50 ? 5.664 8.391 9.32 1 98.12 50 ARG B C 1
ATOM 1640 O O . ARG B 1 50 ? 4.953 8.539 8.32 1 98.12 50 ARG B O 1
ATOM 1647 N N . CYS B 1 51 ? 5.695 9.07 10.43 1 98.69 51 CYS B N 1
ATOM 1648 C CA . CYS B 1 51 ? 4.848 10.258 10.453 1 98.69 51 CYS B CA 1
ATOM 1649 C C . CYS B 1 51 ? 5.562 11.422 11.125 1 98.69 51 CYS B C 1
ATOM 1651 O O . CYS B 1 51 ? 6.336 11.227 12.062 1 98.69 51 CYS B O 1
ATOM 1653 N N . TRP B 1 52 ? 5.316 12.656 10.602 1 98.75 52 TRP B N 1
ATOM 1654 C CA . TRP B 1 52 ? 5.992 13.867 11.07 1 98.75 52 TRP B CA 1
ATOM 1655 C C . TRP B 1 52 ? 4.984 14.984 11.32 1 98.75 52 TRP B C 1
ATOM 1657 O O . TRP B 1 52 ? 4.023 15.141 10.562 1 98.75 52 TRP B O 1
ATOM 1667 N N . PHE B 1 53 ? 5.297 15.734 12.281 1 98.81 53 PHE B N 1
ATOM 1668 C CA . PHE B 1 53 ? 4.688 17.062 12.359 1 98.81 53 PHE B CA 1
ATOM 1669 C C . PHE B 1 53 ? 5.406 18.031 11.438 1 98.81 53 PHE B C 1
ATOM 1671 O O . PHE B 1 53 ? 6.617 17.938 11.234 1 98.81 53 PHE B O 1
ATOM 1678 N N . VAL B 1 54 ? 4.668 18.984 10.93 1 98.56 54 VAL B N 1
ATOM 1679 C CA . VAL B 1 54 ? 5.199 20.094 10.164 1 98.56 54 VAL B CA 1
ATOM 1680 C C . VAL B 1 54 ? 5.23 21.359 11.039 1 98.56 54 VAL B C 1
ATOM 1682 O O . VAL B 1 54 ? 4.203 21.75 11.594 1 98.56 54 VAL B O 1
ATOM 1685 N N . TYR B 1 55 ? 6.395 21.891 11.125 1 98 55 TYR B N 1
ATOM 1686 C CA . TYR B 1 55 ? 6.562 23.125 11.898 1 98 55 TYR B CA 1
ATOM 1687 C C . TYR B 1 55 ? 6.801 24.312 10.977 1 98 55 TYR B C 1
ATOM 1689 O O . TYR B 1 55 ? 7.539 24.219 9.992 1 98 55 TYR B O 1
ATOM 1697 N N . HIS B 1 56 ? 6.102 25.344 11.273 1 96.81 56 HIS B N 1
ATOM 1698 C CA . HIS B 1 56 ? 6.348 26.656 10.688 1 96.81 56 HIS B CA 1
ATOM 1699 C C . HIS B 1 56 ? 6.453 27.734 11.766 1 96.81 56 HIS B C 1
ATOM 1701 O O . HIS B 1 56 ? 5.516 27.938 12.539 1 96.81 56 HIS B O 1
ATOM 1707 N N . GLU B 1 57 ? 7.637 28.422 11.781 1 94.12 57 GLU B N 1
ATOM 1708 C CA . GLU B 1 57 ? 7.879 29.438 12.797 1 94.12 57 GLU B CA 1
ATOM 1709 C C . GLU B 1 57 ? 7.605 28.906 14.195 1 94.12 57 GLU B C 1
ATOM 1711 O O . GLU B 1 57 ? 6.863 29.516 14.969 1 94.12 57 GLU B O 1
ATOM 1716 N N . ASN B 1 58 ? 7.953 27.656 14.453 1 93.62 58 ASN B N 1
ATOM 1717 C CA . ASN B 1 58 ? 7.973 26.969 15.742 1 93.62 58 ASN B CA 1
ATOM 1718 C C . ASN B 1 58 ? 6.57 26.578 16.188 1 93.62 58 ASN B C 1
ATOM 1720 O O . ASN B 1 58 ? 6.344 26.297 17.375 1 93.62 58 ASN B O 1
ATOM 1724 N N . LYS B 1 59 ? 5.723 26.578 15.281 1 96.38 59 LYS B N 1
ATOM 1725 C CA . LYS B 1 59 ? 4.367 26.094 15.539 1 96.38 59 LYS B CA 1
ATOM 1726 C C . LYS B 1 59 ? 4.031 24.906 14.648 1 96.38 59 LYS B C 1
ATOM 1728 O O . LYS B 1 59 ? 4.391 24.875 13.469 1 96.38 59 LYS B O 1
ATOM 1733 N N . ILE B 1 60 ? 3.326 23.984 15.273 1 97.94 60 ILE B N 1
ATOM 1734 C CA . ILE B 1 60 ? 2.852 22.859 14.477 1 97.94 60 ILE B CA 1
ATOM 1735 C C . ILE B 1 60 ? 1.706 23.312 13.578 1 97.94 60 ILE B C 1
ATOM 1737 O O . ILE B 1 60 ? 0.688 23.812 14.055 1 97.94 60 ILE B O 1
ATOM 1741 N N . VAL B 1 61 ? 1.878 23.109 12.266 1 97.88 61 VAL B N 1
ATOM 1742 C CA . VAL B 1 61 ? 0.876 23.641 11.336 1 97.88 61 VAL B CA 1
ATOM 1743 C C . VAL B 1 61 ? 0.335 22.5 10.469 1 97.88 61 VAL B C 1
ATOM 1745 O O . VAL B 1 61 ? -0.437 22.734 9.539 1 97.88 61 VAL B O 1
ATOM 1748 N N . GLY B 1 62 ? 0.745 21.25 10.703 1 98.06 62 GLY B N 1
ATOM 1749 C CA . GLY B 1 62 ? 0.282 20.109 9.93 1 98.06 62 GLY B CA 1
ATOM 1750 C C . GLY B 1 62 ? 1.012 18.828 10.266 1 98.06 62 GLY B C 1
ATOM 1751 O O . GLY B 1 62 ? 1.739 18.766 11.258 1 98.06 62 GLY B O 1
ATOM 1752 N N . TYR B 1 63 ? 0.736 17.812 9.461 1 98.56 63 TYR B N 1
ATOM 1753 C CA . TYR B 1 63 ? 1.429 16.531 9.625 1 98.56 63 TYR B CA 1
ATOM 175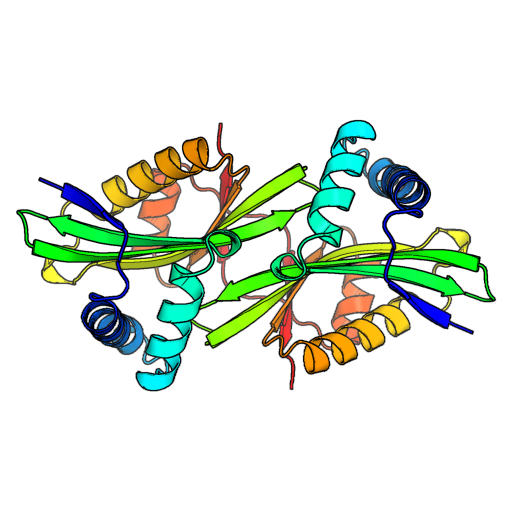4 C C . TYR B 1 63 ? 1.458 15.758 8.312 1 98.56 63 TYR B C 1
ATOM 1756 O O . TYR B 1 63 ? 0.725 16.078 7.375 1 98.56 63 TYR B O 1
ATOM 1764 N N . ILE B 1 64 ? 2.348 14.836 8.258 1 98.19 64 ILE B N 1
ATOM 1765 C CA . ILE B 1 64 ? 2.525 13.938 7.125 1 98.19 64 ILE B CA 1
ATOM 1766 C C . ILE B 1 64 ? 2.561 12.492 7.621 1 98.19 64 ILE B C 1
ATOM 1768 O O . ILE B 1 64 ? 3.191 12.188 8.641 1 98.19 64 ILE B O 1
ATOM 1772 N N . ILE B 1 65 ? 1.88 11.664 6.973 1 98.38 65 ILE B N 1
ATOM 1773 C CA . ILE B 1 65 ? 1.972 10.227 7.219 1 98.38 65 ILE B CA 1
ATOM 1774 C C . ILE B 1 65 ? 2.387 9.508 5.938 1 98.38 65 ILE B C 1
ATOM 1776 O O . ILE B 1 65 ? 1.715 9.617 4.91 1 98.38 65 ILE B O 1
ATOM 1780 N N . LEU B 1 66 ? 3.467 8.852 6.008 1 98.06 66 LEU B N 1
ATOM 1781 C CA . LEU B 1 66 ? 4.004 8.008 4.945 1 98.06 66 LEU B CA 1
ATOM 1782 C C . LEU B 1 66 ? 3.928 6.531 5.328 1 98.06 66 LEU B C 1
ATOM 1784 O O . LEU B 1 66 ? 4.52 6.113 6.328 1 98.06 66 LEU B O 1
ATOM 1788 N N . THR B 1 67 ? 3.172 5.766 4.574 1 98 67 THR B N 1
ATOM 1789 C CA . THR B 1 67 ? 3.051 4.336 4.852 1 98 67 THR B CA 1
ATOM 1790 C C . THR B 1 67 ? 3.854 3.52 3.848 1 98 67 THR B C 1
ATOM 1792 O O . THR B 1 67 ? 3.996 3.916 2.688 1 98 67 THR B O 1
ATOM 1795 N N . PHE B 1 68 ? 4.367 2.426 4.301 1 97.62 68 PHE B N 1
ATOM 1796 C CA . PHE B 1 68 ? 5.246 1.601 3.479 1 97.62 68 PHE B CA 1
ATOM 1797 C C . PHE B 1 68 ? 4.516 0.359 2.984 1 97.62 68 PHE B C 1
ATOM 1799 O O . PHE B 1 68 ? 3.625 -0.156 3.662 1 97.62 68 PHE B O 1
ATOM 1806 N N . ILE B 1 69 ? 4.891 -0.108 1.856 1 96.56 69 ILE B N 1
ATOM 1807 C CA . ILE B 1 69 ? 4.379 -1.362 1.314 1 96.56 69 ILE B CA 1
ATOM 1808 C C . ILE B 1 69 ? 5.496 -2.1 0.578 1 96.56 69 ILE B C 1
ATOM 1810 O O . ILE B 1 69 ? 6.301 -1.48 -0.119 1 96.56 69 ILE B O 1
ATOM 1814 N N . PHE B 1 70 ? 5.539 -3.354 0.772 1 96.31 70 PHE B N 1
ATOM 1815 C CA . PHE B 1 70 ? 6.527 -4.211 0.126 1 96.31 70 PHE B CA 1
ATOM 1816 C C . PHE B 1 70 ? 6.109 -4.531 -1.305 1 96.31 70 PHE B C 1
ATOM 1818 O O . PHE B 1 70 ? 4.93 -4.758 -1.578 1 96.31 70 PHE B O 1
ATOM 1825 N N . SER B 1 71 ? 7.059 -4.562 -2.221 1 95 71 SER B N 1
ATOM 1826 C CA . SER B 1 71 ? 6.762 -4.887 -3.613 1 95 71 SER B CA 1
ATOM 1827 C C . SER B 1 71 ? 7.852 -5.762 -4.223 1 95 71 SER B C 1
ATOM 1829 O O . SER B 1 71 ? 9.023 -5.387 -4.223 1 95 71 SER B O 1
ATOM 1831 N N . PHE B 1 72 ? 7.449 -6.852 -4.766 1 95.06 72 PHE B N 1
ATOM 1832 C CA . PHE B 1 72 ? 8.398 -7.703 -5.473 1 95.06 72 PHE B CA 1
ATOM 1833 C C . PHE B 1 72 ? 8.727 -7.133 -6.848 1 95.06 72 PHE B C 1
ATOM 1835 O O . PHE B 1 72 ? 9.875 -7.168 -7.285 1 95.06 72 PHE B O 1
ATOM 1842 N N . GLU B 1 73 ? 7.754 -6.609 -7.508 1 89.44 73 GLU B N 1
ATOM 1843 C CA . GLU B 1 73 ? 7.941 -6.027 -8.828 1 89.44 73 GLU B CA 1
ATOM 1844 C C . GLU B 1 73 ? 9.016 -4.941 -8.812 1 89.44 73 GLU B C 1
ATOM 1846 O O . GLU B 1 73 ? 9.875 -4.898 -9.688 1 89.44 73 GLU B O 1
ATOM 1851 N N . TYR B 1 74 ? 8.953 -4.098 -7.746 1 91.81 74 TYR B N 1
ATOM 1852 C CA . TYR B 1 74 ? 9.875 -2.975 -7.68 1 91.81 74 TYR B CA 1
ATOM 1853 C C . TYR B 1 74 ? 11.086 -3.314 -6.816 1 91.81 74 TYR B C 1
ATOM 1855 O O . TYR B 1 74 ? 11.938 -2.461 -6.566 1 91.81 74 TYR B O 1
ATOM 1863 N N . GLN B 1 75 ? 11.102 -4.543 -6.336 1 92.12 75 GLN B N 1
ATOM 1864 C CA . GLN B 1 75 ? 12.234 -5.113 -5.609 1 92.12 75 GLN B CA 1
ATOM 1865 C C . GLN B 1 75 ? 12.562 -4.289 -4.371 1 92.12 75 GLN B C 1
ATOM 1867 O O . GLN B 1 75 ? 13.719 -3.928 -4.148 1 92.12 75 GLN B O 1
ATOM 1872 N N . GLY B 1 76 ? 11.523 -3.996 -3.59 1 93.25 76 GLY B N 1
ATOM 1873 C CA . GLY B 1 76 ? 11.789 -3.26 -2.365 1 93.25 76 GLY B CA 1
ATOM 1874 C C . GLY B 1 76 ? 10.555 -2.605 -1.781 1 93.25 76 GLY B C 1
ATOM 1875 O O . GLY B 1 76 ? 9.445 -3.137 -1.907 1 93.25 76 GLY B O 1
ATOM 1876 N N . THR B 1 77 ? 10.789 -1.492 -1.083 1 95.31 77 THR B N 1
ATOM 1877 C CA . THR B 1 77 ? 9.734 -0.791 -0.358 1 95.31 77 THR B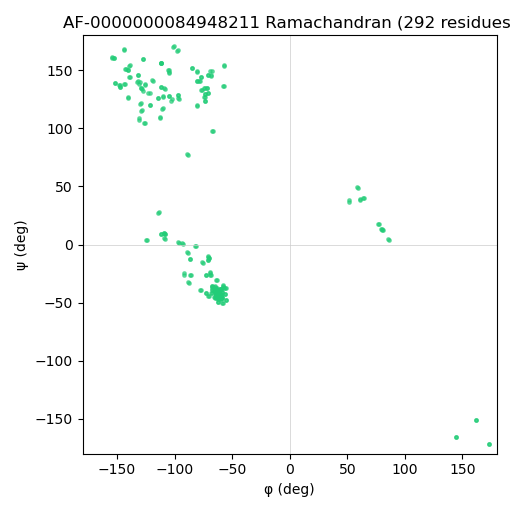 CA 1
ATOM 1878 C C . THR B 1 77 ? 9.188 0.363 -1.19 1 95.31 77 THR B C 1
ATOM 1880 O O . THR B 1 77 ? 9.945 1.1 -1.821 1 95.31 77 THR B O 1
ATOM 1883 N N . LEU B 1 78 ? 7.898 0.382 -1.307 1 96.94 78 LEU B N 1
ATOM 1884 C CA . LEU B 1 78 ? 7.176 1.552 -1.794 1 96.94 78 LEU B CA 1
ATOM 1885 C C . LEU B 1 78 ? 6.559 2.332 -0.638 1 96.94 78 LEU B C 1
ATOM 1887 O O . LEU B 1 78 ? 6.586 1.875 0.507 1 96.94 78 LEU B O 1
ATOM 1891 N N . ALA B 1 79 ? 6.074 3.496 -1.004 1 97.38 79 ALA B N 1
ATOM 1892 C CA . ALA B 1 79 ? 5.395 4.281 0.025 1 97.38 79 ALA B CA 1
ATOM 1893 C C . ALA B 1 79 ? 4.152 4.969 -0.536 1 97.38 79 ALA B C 1
ATOM 1895 O O . ALA B 1 79 ? 4.074 5.238 -1.736 1 97.38 79 ALA B O 1
ATOM 1896 N N . PHE B 1 80 ? 3.238 5.145 0.325 1 96.56 80 PHE B N 1
ATOM 1897 C CA . PHE B 1 80 ? 2.082 5.996 0.068 1 96.56 80 PHE B CA 1
ATOM 1898 C C . PHE B 1 80 ? 2.09 7.211 0.988 1 96.56 80 PHE B C 1
ATOM 1900 O O . PHE B 1 80 ? 2.295 7.082 2.195 1 96.56 80 PHE B O 1
ATOM 1907 N N . ILE B 1 81 ? 2.006 8.359 0.384 1 96.81 81 ILE B N 1
ATOM 1908 C CA . ILE B 1 81 ? 1.583 9.469 1.228 1 96.81 81 ILE B CA 1
ATOM 1909 C C . ILE B 1 81 ? 0.131 9.273 1.656 1 96.81 81 ILE B C 1
ATOM 1911 O O . ILE B 1 81 ? -0.793 9.594 0.908 1 96.81 81 ILE B O 1
ATOM 1915 N N . ASP B 1 82 ? -0.01 8.75 2.83 1 96.25 82 ASP B N 1
ATOM 1916 C CA . ASP B 1 82 ? -1.342 8.445 3.346 1 96.25 82 ASP B CA 1
ATOM 1917 C C . ASP B 1 82 ? -2.107 9.727 3.678 1 96.25 82 ASP B C 1
ATOM 1919 O O . ASP B 1 82 ? -3.293 9.844 3.363 1 96.25 82 ASP B O 1
ATOM 1923 N N . GLU B 1 83 ? -1.403 10.641 4.32 1 95.62 83 GLU B N 1
ATOM 1924 C CA . GLU B 1 83 ? -2.018 11.914 4.672 1 95.62 83 GLU B CA 1
ATOM 1925 C C . GLU B 1 83 ? -0.995 13.047 4.637 1 95.62 83 GLU B C 1
ATOM 1927 O O . GLU B 1 83 ? 0.147 12.875 5.07 1 95.62 83 GLU B O 1
ATOM 1932 N N . LEU B 1 84 ? -1.395 14.109 4.059 1 95.75 84 LEU B N 1
ATOM 1933 C CA . LEU B 1 84 ? -0.725 15.406 4.137 1 95.75 84 LEU B CA 1
ATOM 1934 C C . LEU B 1 84 ? -1.718 16.516 4.48 1 95.75 84 LEU B C 1
ATOM 1936 O O . LEU B 1 84 ? -2.545 16.891 3.648 1 95.75 84 LEU B O 1
ATOM 1940 N N . TYR B 1 85 ? -1.567 16.953 5.719 1 95.94 85 TYR B N 1
ATOM 1941 C CA . TYR B 1 85 ? -2.504 17.953 6.219 1 95.94 85 TYR B CA 1
ATOM 1942 C C . TYR B 1 85 ? -1.771 19.219 6.66 1 95.94 85 TYR B C 1
ATOM 1944 O O . TYR B 1 85 ? -0.758 19.141 7.359 1 95.94 85 TYR B O 1
ATOM 1952 N N . LEU B 1 86 ? -2.26 20.328 6.188 1 96.12 86 LEU B N 1
ATOM 1953 C CA . LEU B 1 86 ? -1.843 21.656 6.633 1 96.12 86 LEU B CA 1
ATOM 1954 C C . LEU B 1 86 ? -3.045 22.469 7.082 1 96.12 86 LEU B C 1
ATOM 1956 O O . LEU B 1 86 ? -4.086 22.484 6.418 1 96.12 86 LEU B O 1
ATOM 1960 N N . THR B 1 87 ? -2.857 23.141 8.156 1 95.31 87 THR B N 1
ATOM 1961 C CA . THR B 1 87 ? -3.92 24.031 8.609 1 95.31 87 THR B CA 1
ATOM 1962 C C . THR B 1 87 ? -4.281 25.047 7.531 1 95.31 87 THR B C 1
ATOM 1964 O O . THR B 1 87 ? -3.441 25.406 6.707 1 95.31 87 THR B O 1
ATOM 1967 N N . GLU B 1 88 ? -5.496 25.484 7.617 1 91.75 88 GLU B N 1
ATOM 1968 C CA . GLU B 1 88 ? -5.98 26.422 6.613 1 91.75 88 GLU B CA 1
ATOM 1969 C C . GLU B 1 88 ? -5.121 27.688 6.582 1 91.75 88 GLU B C 1
ATOM 1971 O O . GLU B 1 88 ? -4.781 28.188 5.512 1 91.75 88 GLU B O 1
ATOM 1976 N N . SER B 1 89 ? -4.746 28.172 7.691 1 91.94 89 SER B N 1
ATOM 1977 C CA . SER B 1 89 ? -4.004 29.422 7.82 1 91.94 89 SER B CA 1
ATOM 1978 C C . SER B 1 89 ? -2.572 29.266 7.312 1 91.94 89 SER B C 1
ATOM 1980 O O . SER B 1 89 ? -1.872 30.266 7.109 1 91.94 89 SER B O 1
ATOM 1982 N N . SER B 1 90 ? -2.182 28.031 7.062 1 92.5 90 SER B N 1
ATOM 1983 C CA . SER B 1 90 ? -0.797 27.797 6.668 1 92.5 90 SER B CA 1
ATOM 1984 C C . SER B 1 90 ? -0.699 27.422 5.195 1 92.5 90 SER B C 1
ATOM 1986 O O . SER B 1 90 ? 0.391 27.141 4.695 1 92.5 90 SER B O 1
ATOM 1988 N N . ARG B 1 91 ? -1.797 27.484 4.586 1 87.5 91 ARG B N 1
ATOM 1989 C CA . ARG B 1 91 ? -1.812 27.125 3.172 1 87.5 91 ARG B CA 1
ATOM 1990 C C . ARG B 1 91 ? -1.423 28.312 2.303 1 87.5 91 ARG B C 1
ATOM 1992 O O . ARG B 1 91 ? -1.507 29.469 2.74 1 87.5 91 ARG B O 1
ATOM 1999 N N . GLY B 1 92 ? -0.851 27.953 1.138 1 86.19 92 GLY B N 1
ATOM 2000 C CA . GLY B 1 92 ? -0.458 29 0.217 1 86.19 92 GLY B CA 1
ATOM 2001 C C . GLY B 1 92 ? 0.86 29.656 0.587 1 86.19 92 GLY B C 1
ATOM 2002 O O . GLY B 1 92 ? 1.188 30.734 0.084 1 86.19 92 GLY B O 1
ATOM 2003 N N . LYS B 1 93 ? 1.616 29.094 1.477 1 90.44 93 LYS B N 1
ATOM 2004 C CA . LYS B 1 93 ? 2.875 29.656 1.956 1 90.44 93 LYS B CA 1
ATOM 2005 C C . LYS B 1 93 ? 4.062 28.812 1.506 1 90.44 93 LYS B C 1
ATOM 2007 O O . LYS B 1 93 ? 5.168 28.953 2.031 1 90.44 93 LYS B O 1
ATOM 2012 N N . GLY B 1 94 ? 3.752 27.875 0.638 1 92.81 94 GLY B N 1
ATOM 2013 C CA . GLY B 1 94 ? 4.824 27.047 0.1 1 92.81 94 GLY B CA 1
ATOM 2014 C C . GLY B 1 94 ? 5.164 25.859 0.978 1 92.81 94 GLY B C 1
ATOM 2015 O O . GLY B 1 94 ? 6.109 25.125 0.693 1 92.81 94 GLY B O 1
ATOM 2016 N N . ILE B 1 95 ? 4.449 25.672 2 1 95.5 95 ILE B N 1
ATOM 2017 C CA . ILE B 1 95 ? 4.723 24.609 2.961 1 95.5 95 ILE B CA 1
ATOM 2018 C C . ILE B 1 95 ? 4.477 23.25 2.312 1 95.5 95 ILE B C 1
ATOM 2020 O O . ILE B 1 95 ? 5.207 22.297 2.566 1 95.5 95 ILE B O 1
ATOM 2024 N N . GLY B 1 96 ? 3.484 23.172 1.463 1 95.25 96 GLY B N 1
ATOM 2025 C CA . GLY B 1 96 ? 3.203 21.938 0.741 1 95.25 96 GLY B CA 1
ATOM 2026 C C . GLY B 1 96 ? 4.367 21.469 -0.11 1 95.25 96 GLY B C 1
ATOM 2027 O O . GLY B 1 96 ? 4.723 20.297 -0.083 1 95.25 96 GLY B O 1
ATOM 2028 N N . LYS B 1 97 ? 4.895 22.422 -0.775 1 95.5 97 LYS B N 1
ATOM 2029 C CA . LYS B 1 97 ? 6.051 22.094 -1.607 1 95.5 97 LYS B CA 1
ATOM 2030 C C . LYS B 1 97 ? 7.227 21.625 -0.756 1 95.5 97 LYS B C 1
ATOM 2032 O O . LYS B 1 97 ? 7.906 20.656 -1.104 1 95.5 97 LYS B O 1
ATOM 2037 N N . LYS B 1 98 ? 7.457 22.266 0.265 1 97.06 98 LYS B N 1
ATOM 2038 C CA . LYS B 1 98 ? 8.547 21.891 1.165 1 97.06 98 LYS B CA 1
ATOM 2039 C C . LYS B 1 98 ? 8.312 20.516 1.767 1 97.06 98 LYS B C 1
ATOM 2041 O O . LYS B 1 98 ? 9.258 19.75 1.979 1 97.06 98 LYS B O 1
ATOM 2046 N N . ALA B 1 99 ? 7.117 20.234 2.055 1 97.31 99 ALA B N 1
ATOM 2047 C CA . ALA B 1 99 ? 6.758 18.922 2.574 1 97.31 99 ALA B CA 1
ATOM 2048 C C . ALA B 1 99 ? 7.09 17.828 1.568 1 97.31 99 ALA B C 1
ATOM 2050 O O . ALA B 1 99 ? 7.648 16.781 1.935 1 97.31 99 ALA B O 1
ATOM 2051 N N . LEU B 1 100 ? 6.785 18.094 0.328 1 97.12 100 LEU B N 1
ATOM 2052 C CA . LEU B 1 100 ? 7.062 17.109 -0.713 1 97.12 100 LEU B CA 1
ATOM 2053 C C . LEU B 1 100 ? 8.57 16.938 -0.909 1 97.12 100 LEU B C 1
ATOM 2055 O O . LEU B 1 100 ? 9.047 15.812 -1.092 1 97.12 100 LEU B O 1
ATOM 2059 N N . ASP B 1 101 ? 9.297 17.984 -0.839 1 97.31 101 ASP B N 1
ATOM 2060 C CA . ASP B 1 101 ? 10.758 17.906 -0.912 1 97.31 101 ASP B CA 1
ATOM 2061 C C . ASP B 1 101 ? 11.32 17.078 0.234 1 97.31 101 ASP B C 1
ATOM 2063 O O . ASP B 1 101 ? 12.195 16.234 0.024 1 97.31 101 ASP B O 1
ATOM 2067 N N . PHE B 1 102 ? 10.812 17.328 1.353 1 97.88 102 PHE B N 1
ATOM 2068 C CA . PHE B 1 102 ? 11.227 16.578 2.535 1 97.88 102 PHE B CA 1
ATOM 2069 C C . PHE B 1 102 ? 10.945 15.094 2.355 1 97.88 102 PHE B C 1
ATOM 2071 O O . PHE B 1 102 ? 11.82 14.258 2.619 1 97.88 102 PHE B O 1
ATOM 2078 N N . ILE B 1 103 ? 9.789 14.727 1.854 1 97.38 103 ILE B N 1
ATOM 2079 C CA . ILE B 1 103 ? 9.391 13.336 1.663 1 97.38 103 ILE B CA 1
ATOM 2080 C C . ILE B 1 103 ? 10.297 12.68 0.628 1 97.38 103 ILE B C 1
ATOM 2082 O O . ILE B 1 103 ? 10.664 11.508 0.769 1 97.38 103 ILE B O 1
ATOM 2086 N N . LYS B 1 104 ? 10.617 13.375 -0.364 1 97.19 104 LYS B N 1
ATOM 2087 C CA . LYS B 1 104 ? 11.531 12.852 -1.38 1 97.19 104 LYS B CA 1
ATOM 2088 C C . LYS B 1 104 ? 12.906 12.562 -0.789 1 97.19 104 LYS B C 1
ATOM 2090 O O . LYS B 1 104 ? 13.531 11.555 -1.128 1 97.19 104 LYS B O 1
ATOM 2095 N N . GLU B 1 105 ? 13.32 13.414 0.052 1 97.38 105 GLU B N 1
ATOM 2096 C CA . GLU B 1 105 ? 14.578 13.18 0.751 1 97.38 105 GLU B CA 1
ATOM 2097 C C . GLU B 1 105 ? 14.484 11.953 1.653 1 97.38 105 GLU B C 1
ATOM 2099 O O . GLU B 1 105 ? 15.406 11.133 1.692 1 97.38 105 GLU B O 1
ATOM 2104 N N . GLN B 1 106 ? 13.422 11.875 2.387 1 97.25 106 GLN B N 1
ATOM 2105 C CA . GLN B 1 106 ? 13.211 10.727 3.254 1 97.25 106 GLN B CA 1
ATOM 2106 C C . GLN B 1 106 ? 13.164 9.43 2.445 1 97.25 106 GLN B C 1
ATOM 2108 O O . GLN B 1 106 ? 13.609 8.383 2.914 1 97.25 106 GLN B O 1
ATOM 2113 N N . ALA B 1 107 ? 12.555 9.5 1.293 1 96.12 107 ALA B N 1
ATOM 2114 C CA . ALA B 1 107 ? 12.461 8.336 0.423 1 96.12 107 ALA B CA 1
ATOM 2115 C C . ALA B 1 107 ? 13.836 7.77 0.109 1 96.12 107 ALA B C 1
ATOM 2117 O O . ALA B 1 107 ? 14.023 6.551 0.049 1 96.12 107 ALA B O 1
ATOM 2118 N N . LEU B 1 108 ? 14.789 8.609 -0.065 1 95.81 108 LEU B N 1
ATOM 2119 C CA . LEU B 1 108 ? 16.156 8.18 -0.32 1 95.81 108 LEU B CA 1
ATOM 2120 C C . LEU B 1 108 ? 16.75 7.508 0.91 1 95.81 108 LEU B C 1
ATOM 2122 O O . LEU B 1 108 ? 17.391 6.453 0.799 1 95.81 108 LEU B O 1
ATOM 2126 N N . ILE B 1 109 ? 16.484 8.062 1.991 1 95.81 109 ILE B N 1
ATOM 2127 C CA . ILE B 1 109 ? 17.016 7.562 3.252 1 95.81 109 ILE B CA 1
ATOM 2128 C C . ILE B 1 109 ? 16.453 6.176 3.539 1 95.81 109 ILE B C 1
ATOM 2130 O O . ILE B 1 109 ? 17.172 5.281 3.994 1 95.81 109 ILE B O 1
ATOM 2134 N N . PHE B 1 110 ? 15.18 5.984 3.217 1 95.25 110 PHE B N 1
ATOM 2135 C CA . PHE B 1 110 ? 14.508 4.727 3.516 1 95.25 110 PHE B CA 1
ATOM 2136 C C . PHE B 1 110 ? 14.586 3.773 2.33 1 95.25 110 PHE B C 1
ATOM 2138 O O . PHE B 1 110 ? 13.977 2.705 2.344 1 95.25 110 PHE B O 1
ATOM 2145 N N . ASN B 1 111 ? 15.234 4.176 1.247 1 94.56 111 ASN B N 1
ATOM 2146 C CA . ASN B 1 111 ? 15.391 3.367 0.042 1 94.56 111 ASN B CA 1
ATOM 2147 C C . ASN B 1 111 ? 14.039 3.016 -0.578 1 94.56 111 ASN B C 1
ATOM 2149 O O . ASN B 1 111 ? 13.805 1.868 -0.958 1 94.56 111 ASN B O 1
ATOM 2153 N N . ILE B 1 112 ? 13.188 3.941 -0.537 1 96.56 112 ILE B N 1
ATOM 2154 C CA . ILE B 1 112 ? 11.883 3.793 -1.162 1 96.56 112 ILE B CA 1
ATOM 2155 C C . ILE B 1 112 ? 12.016 3.898 -2.68 1 96.56 112 ILE B C 1
ATOM 2157 O O . ILE B 1 112 ? 12.633 4.836 -3.189 1 96.56 112 ILE B O 1
ATOM 2161 N N . LYS B 1 113 ? 11.359 2.986 -3.365 1 95.88 113 LYS B N 1
ATOM 2162 C CA . LYS B 1 113 ? 11.523 2.902 -4.812 1 95.88 113 LYS B CA 1
ATOM 2163 C C . LYS B 1 113 ? 10.531 3.811 -5.531 1 95.88 113 LYS B C 1
ATOM 2165 O O . LYS B 1 113 ? 10.812 4.305 -6.625 1 95.88 113 LYS B O 1
ATOM 2170 N N . MET B 1 114 ? 9.375 3.947 -4.922 1 96.31 114 MET B N 1
ATOM 2171 C CA . MET B 1 114 ? 8.273 4.711 -5.508 1 96.31 114 MET B CA 1
ATOM 2172 C C . MET B 1 114 ? 7.383 5.297 -4.418 1 96.31 114 MET B C 1
ATOM 2174 O O . MET B 1 114 ? 7.102 4.637 -3.416 1 96.31 114 MET B O 1
ATOM 2178 N N . ILE B 1 115 ? 6.98 6.535 -4.648 1 97.31 115 ILE B N 1
ATOM 2179 C CA . ILE B 1 115 ? 6.004 7.16 -3.766 1 97.31 115 ILE B CA 1
ATOM 2180 C C . ILE B 1 115 ? 4.672 7.316 -4.5 1 97.31 115 ILE B C 1
ATOM 2182 O O . ILE B 1 115 ? 4.629 7.832 -5.617 1 97.31 115 ILE B O 1
ATOM 2186 N N . TYR B 1 116 ? 3.637 6.824 -3.871 1 95.5 116 TYR B N 1
ATOM 2187 C CA . TYR B 1 116 ? 2.287 6.965 -4.406 1 95.5 116 TYR B CA 1
ATOM 2188 C C . TYR B 1 116 ? 1.449 7.895 -3.537 1 95.5 116 TYR B C 1
ATOM 2190 O O . TYR B 1 116 ? 1.764 8.109 -2.363 1 95.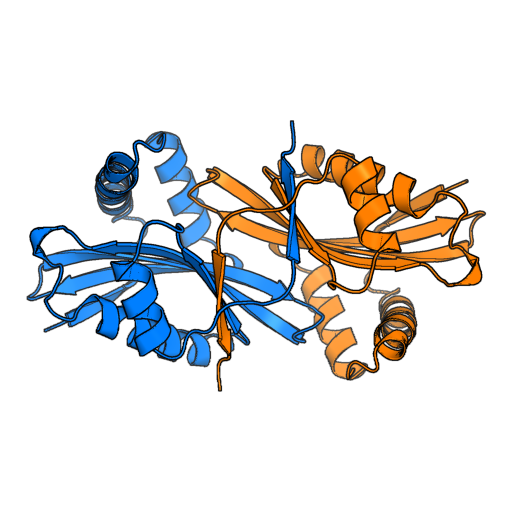5 116 TYR B O 1
ATOM 2198 N N . LEU B 1 117 ? 0.47 8.445 -4.121 1 94.12 117 LEU B N 1
ATOM 2199 C CA . LEU B 1 117 ? -0.563 9.156 -3.379 1 94.12 117 LEU B CA 1
ATOM 2200 C C . LEU B 1 117 ? -1.889 9.133 -4.133 1 94.12 117 LEU B C 1
ATOM 2202 O O . LEU B 1 117 ? -1.933 8.766 -5.309 1 94.12 117 LEU B O 1
ATOM 2206 N N . GLU B 1 118 ? -2.949 9.391 -3.367 1 90.25 118 GLU B N 1
ATOM 2207 C CA . GLU B 1 118 ? -4.289 9.5 -3.936 1 90.25 118 GLU B CA 1
ATOM 2208 C C . GLU B 1 118 ? -4.816 10.93 -3.848 1 90.25 118 GLU B C 1
ATOM 2210 O O . GLU B 1 118 ? -4.629 11.602 -2.834 1 90.25 118 GLU B O 1
ATOM 2215 N N . VAL B 1 119 ? -5.395 11.375 -4.926 1 87 119 VAL B N 1
ATOM 2216 C CA . VAL B 1 119 ? -5.977 12.711 -4.938 1 87 119 VAL B CA 1
ATOM 2217 C C . VAL B 1 119 ? -7.402 12.648 -5.488 1 87 119 VAL B C 1
ATOM 2219 O O . VAL B 1 119 ? -7.668 11.93 -6.453 1 87 119 VAL B O 1
ATOM 2222 N N . GLU B 1 120 ? -8.242 13.414 -4.844 1 80.94 120 GLU B N 1
ATOM 2223 C CA . GLU B 1 120 ? -9.609 13.508 -5.355 1 80.94 120 GLU B CA 1
ATOM 2224 C C . GLU B 1 120 ? -9.648 14.25 -6.688 1 80.94 120 GLU B C 1
ATOM 2226 O O . GLU B 1 120 ? -8.906 15.219 -6.883 1 80.94 120 GLU B O 1
ATOM 2231 N N . GLU B 1 121 ? -10.609 13.852 -7.465 1 79.88 121 GLU B N 1
ATOM 2232 C CA . GLU B 1 121 ? -10.727 14.453 -8.789 1 79.88 121 GLU B CA 1
ATOM 2233 C C . GLU B 1 121 ? -11.023 15.945 -8.695 1 79.88 121 GLU B C 1
ATOM 2235 O O . GLU B 1 121 ? -10.555 16.734 -9.523 1 79.88 121 GLU B O 1
ATOM 2240 N N . HIS B 1 122 ? -11.695 16.359 -7.684 1 82.75 122 HIS B N 1
ATOM 2241 C CA . HIS B 1 122 ? -12.141 17.75 -7.59 1 82.75 122 HIS B CA 1
ATOM 2242 C C . HIS B 1 122 ? -11.094 18.625 -6.918 1 82.75 122 HIS B C 1
ATOM 2244 O O . HIS B 1 122 ? -11.234 19.844 -6.871 1 82.75 122 HIS B O 1
ATOM 2250 N N . ASN B 1 123 ? -10.047 17.984 -6.418 1 82.31 123 ASN B N 1
ATOM 2251 C CA . ASN B 1 123 ? -9.016 18.734 -5.711 1 82.31 123 ASN B CA 1
ATO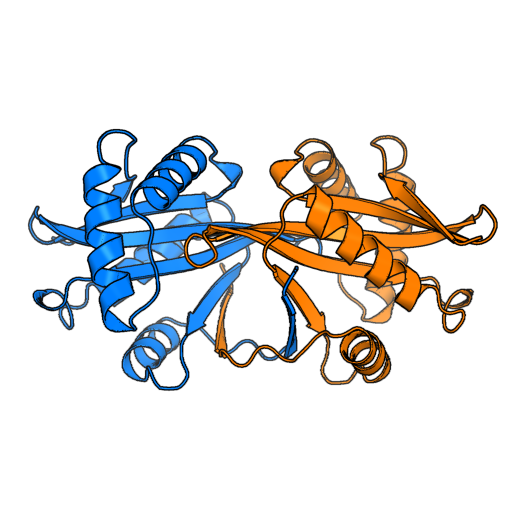M 2252 C C . ASN B 1 123 ? -7.934 19.25 -6.66 1 82.31 123 ASN B C 1
ATOM 2254 O O . ASN B 1 123 ? -6.789 18.797 -6.602 1 82.31 123 ASN B O 1
ATOM 2258 N N . SER B 1 124 ? -8.211 20.25 -7.359 1 86.75 124 SER B N 1
ATOM 2259 C CA . SER B 1 124 ? -7.328 20.781 -8.391 1 86.75 124 SER B CA 1
ATOM 2260 C C . SER B 1 124 ? -6.059 21.359 -7.773 1 86.75 124 SER B C 1
ATOM 2262 O O . SER B 1 124 ? -4.973 21.25 -8.352 1 86.75 124 SER B O 1
ATOM 2264 N N . ASN B 1 125 ? -6.23 21.953 -6.664 1 85.88 125 ASN B N 1
ATOM 2265 C CA . ASN B 1 125 ? -5.082 22.547 -5.988 1 85.88 125 ASN B CA 1
ATOM 2266 C C . ASN B 1 125 ? -4.047 21.5 -5.609 1 85.88 125 ASN B C 1
ATOM 2268 O O . ASN B 1 125 ? -2.852 21.688 -5.84 1 85.88 125 ASN B O 1
ATOM 2272 N N . ALA B 1 126 ? -4.527 20.438 -5.066 1 86.56 126 ALA B N 1
ATOM 2273 C CA . ALA B 1 126 ? -3.621 19.344 -4.699 1 86.56 126 ALA B CA 1
ATOM 2274 C C . ALA B 1 126 ? -2.959 18.75 -5.934 1 86.56 126 ALA B C 1
ATOM 2276 O O . ALA B 1 126 ? -1.752 18.484 -5.938 1 86.56 126 ALA B O 1
ATOM 2277 N N . GLN B 1 127 ? -3.707 18.578 -6.91 1 90.62 127 GLN B N 1
ATOM 2278 C CA . GLN B 1 127 ? -3.174 18.016 -8.141 1 90.62 127 GLN B CA 1
ATOM 2279 C C . GLN B 1 127 ? -2.061 18.891 -8.719 1 90.62 127 GLN B C 1
ATOM 2281 O O . GLN B 1 127 ? -1.031 18.375 -9.164 1 90.62 127 GLN B O 1
ATOM 2286 N N . LYS B 1 128 ? -2.248 20.141 -8.75 1 90.88 128 LYS B N 1
ATOM 2287 C CA . LYS B 1 128 ? -1.238 21.094 -9.227 1 90.88 128 LYS B CA 1
ATOM 2288 C C . LYS B 1 128 ? 0.029 21.016 -8.383 1 90.88 128 LYS B C 1
ATOM 2290 O O . LYS B 1 128 ? 1.141 21.047 -8.914 1 90.88 128 LYS B O 1
ATOM 2295 N N . LEU B 1 129 ? -0.151 20.953 -7.102 1 91.81 129 LEU B N 1
ATOM 2296 C CA . LEU B 1 129 ? 0.977 20.828 -6.188 1 91.81 129 LEU B CA 1
ATOM 2297 C C . LEU B 1 129 ? 1.825 19.609 -6.543 1 91.81 129 LEU B C 1
ATOM 2299 O O . LEU B 1 129 ? 3.047 19.719 -6.668 1 91.81 129 LEU B O 1
ATOM 2303 N N . TYR B 1 130 ? 1.204 18.484 -6.746 1 94.75 130 TYR B N 1
ATOM 2304 C CA . TYR B 1 130 ? 1.91 17.234 -6.969 1 94.75 130 TYR B CA 1
ATOM 2305 C C . TYR B 1 130 ? 2.543 17.203 -8.352 1 94.75 130 TYR B C 1
ATOM 2307 O O . TYR B 1 130 ? 3.691 16.781 -8.508 1 94.75 130 TYR B O 1
ATOM 2315 N N . THR B 1 131 ? 1.795 17.688 -9.312 1 93.56 131 THR B N 1
ATOM 2316 C CA . THR B 1 131 ? 2.322 17.703 -10.672 1 93.56 131 THR B CA 1
ATOM 2317 C C . THR B 1 131 ? 3.523 18.641 -10.773 1 93.56 131 THR B C 1
ATOM 2319 O O . THR B 1 131 ? 4.512 18.312 -11.438 1 93.56 131 THR B O 1
ATOM 2322 N N . SER B 1 132 ? 3.432 19.719 -10.109 1 94.06 132 SER B N 1
ATOM 2323 C CA . SER B 1 132 ? 4.52 20.688 -10.125 1 94.06 132 SER B CA 1
ATOM 2324 C C . SER B 1 132 ? 5.734 20.156 -9.367 1 94.06 132 SER B C 1
ATOM 2326 O O . SER B 1 132 ? 6.812 20.75 -9.422 1 94.06 132 SER B O 1
ATOM 2328 N N . ASN B 1 133 ? 5.555 19.141 -8.68 1 94.94 133 ASN B N 1
ATOM 2329 C CA . ASN B 1 133 ? 6.645 18.516 -7.926 1 94.94 133 ASN B CA 1
ATOM 2330 C C . ASN B 1 133 ? 6.988 17.141 -8.469 1 94.94 133 ASN B C 1
ATOM 2332 O O . ASN B 1 133 ? 7.332 16.234 -7.703 1 94.94 133 ASN B O 1
ATOM 2336 N N . ASP B 1 134 ? 6.773 16.875 -9.719 1 94.5 134 ASP B N 1
ATOM 2337 C CA . ASP B 1 134 ? 7.297 15.766 -10.508 1 94.5 134 ASP B CA 1
ATOM 2338 C C . ASP B 1 134 ? 6.508 14.484 -10.258 1 94.5 134 ASP B C 1
ATOM 2340 O O . ASP B 1 134 ? 6.969 13.391 -10.586 1 94.5 134 ASP B O 1
ATOM 2344 N N . PHE B 1 135 ? 5.391 14.656 -9.609 1 95.88 135 PHE B N 1
ATOM 2345 C CA . PHE B 1 135 ? 4.469 13.523 -9.602 1 95.88 135 PHE B CA 1
ATOM 2346 C C . PHE B 1 135 ? 3.73 13.422 -10.93 1 95.88 135 PHE B C 1
ATOM 2348 O O . PHE B 1 135 ? 3.381 14.438 -11.531 1 95.88 135 PHE B O 1
ATOM 2355 N N . VAL B 1 136 ? 3.51 12.164 -11.305 1 94.06 136 VAL B N 1
ATOM 2356 C CA . VAL B 1 136 ? 2.785 11.93 -12.547 1 94.06 136 VAL B CA 1
ATOM 2357 C C . VAL B 1 136 ? 1.611 10.984 -12.297 1 94.06 136 VAL B C 1
ATOM 2359 O O . VAL B 1 136 ? 1.612 10.234 -11.312 1 94.06 136 VAL B O 1
ATOM 2362 N N . ILE B 1 137 ? 0.691 11.023 -13.164 1 88.44 137 ILE B N 1
ATOM 2363 C CA . ILE B 1 137 ? -0.48 10.164 -13.039 1 88.44 137 ILE B CA 1
ATOM 2364 C C . ILE B 1 137 ? -0.089 8.711 -13.312 1 88.44 137 ILE B C 1
ATOM 2366 O O . ILE B 1 137 ? 0.653 8.43 -14.258 1 88.44 137 ILE B O 1
ATOM 2370 N N . HIS B 1 138 ? -0.526 7.84 -12.359 1 85.88 138 HIS B N 1
ATOM 2371 C CA . HIS B 1 138 ? -0.344 6.406 -12.555 1 85.88 138 HIS B CA 1
ATOM 2372 C C . HIS B 1 138 ? -1.317 5.867 -13.594 1 85.88 138 HIS B C 1
ATOM 2374 O O . HIS B 1 138 ? -2.529 6.059 -13.477 1 85.88 138 HIS B O 1
ATOM 2380 N N . LYS B 1 139 ? -0.909 5.133 -14.594 1 78.31 139 LYS B N 1
ATOM 2381 C CA . LYS B 1 139 ? -1.693 4.75 -15.766 1 78.31 139 LYS B CA 1
ATOM 2382 C C . LYS B 1 139 ? -2.395 3.412 -15.539 1 78.31 139 LYS B C 1
ATOM 2384 O O . LYS B 1 139 ? -3.402 3.117 -16.188 1 78.31 139 LYS B O 1
ATOM 2389 N N . ARG B 1 140 ? -1.901 2.555 -14.703 1 76.69 140 ARG B N 1
ATOM 2390 C CA . ARG B 1 140 ? -2.525 1.25 -14.516 1 76.69 140 ARG B CA 1
ATOM 2391 C C . ARG B 1 140 ? -3.857 1.381 -13.789 1 76.69 140 ARG B C 1
ATOM 2393 O O . ARG B 1 140 ? -4.035 2.277 -12.961 1 76.69 140 ARG B O 1
ATOM 2400 N N . LYS B 1 141 ? -4.727 0.501 -14.203 1 84.12 141 LYS B N 1
ATOM 2401 C CA . LYS B 1 141 ? -6.027 0.471 -13.539 1 84.12 141 LYS B CA 1
ATOM 2402 C C . LYS B 1 141 ? -5.934 -0.196 -12.172 1 84.12 141 LYS B C 1
ATOM 2404 O O . LYS B 1 141 ? -5.305 -1.246 -12.031 1 84.12 141 LYS B O 1
ATOM 2409 N N . ILE B 1 142 ? -6.508 0.441 -11.211 1 89.62 142 ILE B N 1
ATOM 2410 C CA . ILE B 1 142 ? -6.562 -0.135 -9.867 1 89.62 142 ILE B CA 1
ATOM 2411 C C . ILE B 1 142 ? -7.973 -0.651 -9.594 1 89.62 142 ILE B C 1
ATOM 2413 O O . ILE B 1 142 ? -8.961 0.029 -9.883 1 89.62 142 ILE B O 1
ATOM 2417 N N . MET B 1 143 ? -8.008 -1.887 -9.18 1 93.62 143 MET B N 1
ATOM 2418 C CA . MET B 1 143 ? -9.273 -2.469 -8.742 1 93.62 143 MET B CA 1
ATOM 2419 C C . MET B 1 143 ? -9.258 -2.738 -7.242 1 93.62 143 MET B C 1
ATOM 2421 O O . MET B 1 143 ? -8.188 -2.869 -6.645 1 93.62 143 MET B O 1
ATOM 2425 N N . LYS B 1 144 ? -10.438 -2.787 -6.723 1 94.5 144 LYS B N 1
ATOM 2426 C CA . LYS B 1 144 ? -10.508 -2.971 -5.277 1 94.5 144 LYS B CA 1
ATOM 2427 C C . LYS B 1 144 ? -11.688 -3.867 -4.891 1 94.5 144 LYS B C 1
ATOM 2429 O O . LYS B 1 144 ? -12.656 -3.979 -5.641 1 94.5 144 LYS B O 1
ATOM 2434 N N . TYR B 1 145 ? -11.531 -4.523 -3.846 1 94.81 145 TYR B N 1
ATOM 2435 C CA . TYR B 1 145 ? -12.539 -5.352 -3.197 1 94.81 145 TYR B CA 1
ATOM 2436 C C . TYR B 1 145 ? -12.656 -5.008 -1.718 1 94.81 145 TYR B C 1
ATOM 2438 O O . TYR B 1 145 ? -11.703 -5.172 -0.958 1 94.81 145 TYR B O 1
ATOM 2446 N N . LYS B 1 146 ? -13.867 -4.465 -1.283 1 91.44 146 LYS B N 1
ATOM 2447 C CA . LYS B 1 146 ? -14.094 -4.137 0.122 1 91.44 146 LYS B CA 1
ATOM 2448 C C . LYS B 1 146 ? -14.469 -5.379 0.925 1 91.44 146 LYS B C 1
ATOM 2450 O O . LYS B 1 146 ? -15.453 -6.051 0.613 1 91.44 146 LYS B O 1
ATOM 2455 N N . THR B 1 147 ? -13.609 -5.625 1.899 1 88.81 147 THR B N 1
ATOM 2456 C CA . THR B 1 147 ? -13.852 -6.816 2.709 1 88.81 147 THR B CA 1
ATOM 2457 C C . THR B 1 147 ? -15.055 -6.605 3.625 1 88.81 147 THR B C 1
ATOM 2459 O O . THR B 1 147 ? -15.25 -5.516 4.16 1 88.81 147 THR B O 1
ATOM 2462 N N . ARG B 1 148 ? -15.992 -7.531 3.764 1 71.69 148 ARG B N 1
ATOM 2463 C CA . ARG B 1 148 ? -17.219 -7.461 4.555 1 71.69 148 ARG B CA 1
ATOM 2464 C C . ARG B 1 148 ? -16.922 -7.547 6.047 1 71.69 148 ARG B C 1
ATOM 2466 O O . ARG B 1 148 ? -15.938 -8.18 6.449 1 71.69 148 ARG B O 1
#

Solvent-accessible surface area (backbone atoms only — not comparable to full-atom values): 16287 Å² total; per-residue (Å²): 97,77,48,74,42,75,61,47,83,90,43,42,68,60,52,44,53,52,46,51,58,55,32,53,75,79,66,48,87,80,52,69,69,59,49,43,54,48,49,53,53,40,68,73,32,73,77,39,31,51,44,28,37,30,28,48,72,89,33,81,44,35,35,39,32,36,24,26,30,59,35,76,90,73,68,41,35,30,33,30,51,73,40,80,47,63,40,78,89,52,56,93,69,56,52,67,60,52,50,52,53,49,50,55,53,48,29,60,75,70,56,30,49,34,38,33,35,73,45,58,86,84,41,56,68,60,50,50,56,40,46,76,65,68,29,41,77,55,82,65,45,42,34,33,32,76,51,130,99,76,50,76,42,74,60,47,84,90,44,42,67,61,52,46,53,52,48,51,58,56,31,53,75,78,67,48,88,82,51,68,68,60,49,43,54,49,50,53,53,40,68,71,32,72,77,39,32,52,45,30,37,31,28,47,72,89,33,82,41,33,36,40,32,37,22,26,31,60,37,74,90,74,68,40,36,29,31,30,52,72,42,79,46,64,40,77,89,53,57,93,69,56,51,67,59,52,50,52,53,49,49,55,54,48,29,61,75,69,57,30,49,33,39,33,35,75,46,57,86,85,41,57,68,59,51,50,55,40,45,75,65,68,30,41,78,54,83,65,45,42,33,33,33,76,51,129

Secondary structure (DSSP, 8-state):
-EEEEEPPGGGHHHHHHHHHHHHHHTT----HHHHHHHHHHHHH-TTTEEEEEEEETTEEEEEEEEEEEEETTTTEEEEEEEEEEE-GGGTTSSHHHHHHHHHHHHHHHTTEEEEEEEE-TT-HHHHHHHHTTT-EE--SEEEEEE--/-EEEEEPPGGGHHHHHHHHHHHHHHTT----HHHHHHHHHHHHH-TTTEEEEEEEETTEEEEEEEEEEEEETTTTEEEEEEEEEEE-GGGTTSSHHHHHHHHHHHHHHHTTEEEEEEEE-TT-HHHHHHHHTTT-EE--SEEEEEE--

InterPro domains:
  IPR000182 GNAT domain [PF00583] (20-132)
  IPR000182 GNAT domain [PS51186] (2-148)
  IPR016181 Acyl-CoA N-acyltransferase [SSF55729] (3-142)

Nearest PDB structures (foldseek):
  3fyn-assembly1_A-2  TM=9.547E-01  e=6.335E-12  uncultured bacterium
  8a9o-assembly1_B  TM=8.901E-01  e=5.916E-10  Acinetobacter baumannii
  8a9o-assembly1_A  TM=8.670E-01  e=3.783E-10  Acinetobacter baumannii
  8a9n-assembly1_B  TM=8.877E-01  e=1.051E-09  Acinetobacter baumannii
  1qsm-assembly1_D  TM=8.584E-01  e=4.873E-09  Saccharomyces cerevisiae

Sequence (296 aa):
MIHFKLIEQDQIDLAVQMMQDFYAIDNYPINPKTSSALFHEFISNSNLGRCWFVYHENKIVGYIILTFIFSFEYQGTLAFIDELYLTESSRGKGIGKKALDFIKEQALIFNIKMIYLEVEEHNSNAQKLYTSNDFVIHKRKIMKYKTRMIHFKLIEQDQIDLAVQMMQDFYAIDNYPINPKTSSALFHEFISNSNLGRCWFVYHENKIVGYIILTFIFSFEYQGTLAFIDELYLTESSRGKGIGKKALDFIKEQALIFNIKMIYLEVEEHNSNAQKLYTSNDFVIHKRKIMKYKTR

Foldseek 3Di:
DKDKDFQDLVCLLVVLVQVVVVCVVVVHDDDSVVSNVVVVVCSVDVQQWTKIFMDDPRDGFWMWTKGWDADVVLPGIAIERPDTDGHPVCPPVCNLVVVVVVVVVVCVVRVHRYYHYDDDPPCVVVVCSQVVNVDDDDDDDDDDDDDD/DKDKDFQDLVCLLVVLVQVVVVCVVVVHDDDSVVSNVVVVVCSVDVQQWTKIFMDDPRDGFWMWTKGWDADVVLPGIAIERPDTDGHPVCPPVCNLVVVVVVVVVVCVVRVHRYYHYDDDPPCVVVVCSQVVNVDDDDDDDDDDDDDD

Organism: Flavobacterium columnare (strain ATCC 49512 / CIP 103533 / TG 44/87) (NCBI:txid1041826)

Radius of gyration: 20.07 Å; Cα contacts (8 Å, |Δi|>4): 498; chains: 2; bounding box: 37×62×46 Å